Protein AF-I1CCD6-F1 (afdb_monomer_lite)

Foldseek 3Di:
DDDPQFQLVQLVVLLVVLVVCVVVVVDLVVNLVSCLVQDELQGRNLVRVVLVVDPDPPPNVSVVSSVVSSVVSLVVLVPDDADVVVVGDPVNSVVSVVSSCVRNDFDEAEQEDDQLCSLCVLVVQVVCLVVVNRGLHYHYDDSSNLVSLLQLLDFNVCSVVCSDVVNAPSPLFADVPDGQDPVNQVVCCVPPVGSGDVVSNVVRSCVRRNPDDPVNSNVRSVPRRD

Radius of gyration: 23.93 Å; chains: 1; bounding box: 61×28×62 Å

Secondary structure (DSSP, 8-state):
---TTS-HHHHHHHHHHHHHHHHTT-HHHHHHHHHHHH--TTGGGTT-HHHHSS--TTTTHHHHHHHHHHHHHHHHHHHSPP-GGGT--HHHHHHHHHHHHHHH---EEEE---GGGGGGHHHHHHHHHHTT---SEEEE-THHHHHHHHHHTS-TTTHHHHT-TTTS---SSSBTTB---HHHHHHHHHHHS-SS-HHHHHHHHHHHH-S--HHHHHHHHHHH--

pLDDT: mean 80.06, std 11.86, range [40.34, 93.38]

Structure (mmCIF, N/CA/C/O backbone):
data_AF-I1CCD6-F1
#
_entry.id   AF-I1CCD6-F1
#
loop_
_atom_site.group_PDB
_atom_site.id
_atom_site.type_symbol
_atom_site.label_atom_id
_atom_site.label_alt_id
_atom_site.label_comp_id
_atom_site.label_asym_id
_atom_site.label_entity_id
_atom_site.label_seq_id
_atom_site.pdbx_PDB_ins_code
_atom_site.Cartn_x
_atom_site.Cartn_y
_atom_site.Cartn_z
_atom_site.occupancy
_atom_site.B_iso_or_equiv
_atom_site.auth_seq_id
_atom_site.auth_comp_id
_atom_site.auth_asym_id
_atom_site.auth_atom_id
_atom_site.pdbx_PDB_model_num
ATOM 1 N N . MET A 1 1 ? 10.294 -9.259 23.540 1.00 54.53 1 MET A N 1
ATOM 2 C CA . MET A 1 1 ? 9.512 -8.872 22.345 1.00 54.53 1 MET A CA 1
ATOM 3 C C . MET A 1 1 ? 9.867 -7.4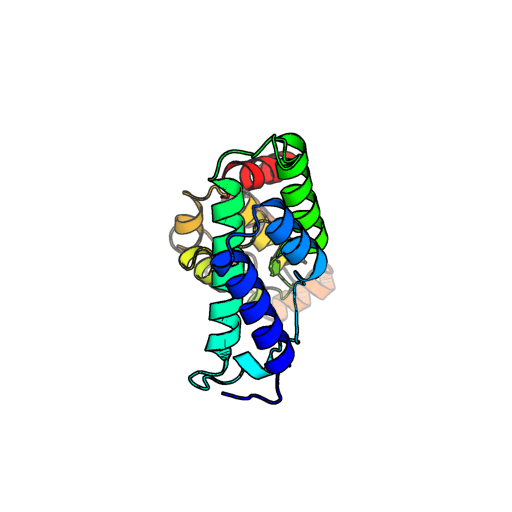52 21.914 1.00 54.53 1 MET A C 1
ATOM 5 O O . MET A 1 1 ? 9.195 -6.894 21.056 1.00 54.53 1 MET A O 1
ATOM 9 N N . ASP A 1 2 ? 10.977 -6.922 22.431 1.00 61.47 2 ASP A N 1
ATOM 10 C CA . ASP A 1 2 ? 11.253 -5.497 22.436 1.00 61.47 2 ASP A CA 1
ATOM 11 C C . ASP A 1 2 ? 12.374 -5.279 21.426 1.00 61.47 2 ASP A C 1
ATOM 13 O O . ASP A 1 2 ? 13.410 -5.951 21.465 1.00 61.47 2 ASP A O 1
ATOM 17 N N . SER A 1 3 ? 12.122 -4.420 20.450 1.00 68.75 3 SER A N 1
ATOM 18 C CA . SER A 1 3 ? 13.098 -4.038 19.437 1.00 68.75 3 SER A CA 1
ATOM 19 C C . SER A 1 3 ? 13.359 -2.547 19.609 1.00 68.75 3 SER A C 1
ATOM 21 O O . SER A 1 3 ? 12.401 -1.792 19.736 1.00 68.75 3 SER A O 1
ATOM 23 N N . PRO A 1 4 ? 14.627 -2.104 19.602 1.00 79.06 4 PRO A N 1
ATOM 24 C CA . PRO A 1 4 ? 14.958 -0.681 19.623 1.00 79.06 4 PRO A CA 1
ATOM 25 C C . PRO A 1 4 ? 14.662 0.000 18.277 1.00 79.06 4 PRO A C 1
ATOM 27 O O . PRO A 1 4 ? 14.871 1.200 18.137 1.00 79.06 4 PRO A O 1
ATOM 30 N N . ASP A 1 5 ? 14.233 -0.770 17.272 1.00 82.50 5 ASP A N 1
ATOM 31 C CA . ASP A 1 5 ? 14.016 -0.300 15.908 1.00 82.50 5 ASP A CA 1
ATOM 32 C C . ASP A 1 5 ? 12.613 0.306 15.716 1.00 82.50 5 ASP A C 1
ATOM 34 O O . ASP A 1 5 ? 12.346 0.853 14.650 1.00 82.50 5 ASP A O 1
ATOM 38 N N . TYR A 1 6 ? 11.720 0.197 16.712 1.00 86.69 6 TYR A N 1
ATOM 39 C CA . TYR A 1 6 ? 10.390 0.813 16.707 1.00 86.69 6 TYR A CA 1
ATOM 40 C C . TYR A 1 6 ? 9.850 1.011 18.139 1.00 86.69 6 TYR A C 1
ATOM 42 O O . TYR A 1 6 ? 10.241 0.302 19.069 1.00 86.69 6 TYR A O 1
ATOM 50 N N . ASP A 1 7 ? 8.933 1.961 18.322 1.00 89.44 7 ASP A N 1
ATOM 51 C CA . ASP A 1 7 ? 8.278 2.239 19.606 1.00 89.44 7 ASP A CA 1
ATOM 52 C C . ASP A 1 7 ? 7.150 1.227 19.857 1.00 89.44 7 ASP A C 1
ATOM 54 O O . ASP A 1 7 ? 5.969 1.441 19.556 1.00 89.44 7 ASP A O 1
ATOM 58 N N . TRP A 1 8 ? 7.547 0.065 20.367 1.00 88.75 8 TRP A N 1
ATOM 59 C CA . TRP A 1 8 ? 6.630 -1.031 20.653 1.00 88.75 8 TRP A CA 1
ATOM 60 C C . TRP A 1 8 ? 5.672 -0.710 21.809 1.00 88.75 8 TRP A C 1
ATOM 62 O O . TRP A 1 8 ? 4.549 -1.217 21.812 1.00 88.75 8 TRP A O 1
ATOM 72 N N . GLU A 1 9 ? 6.064 0.144 22.760 1.00 90.94 9 GLU A N 1
ATOM 73 C CA . GLU A 1 9 ? 5.208 0.551 23.881 1.00 90.94 9 GLU A CA 1
ATOM 74 C C . GLU A 1 9 ? 4.016 1.363 23.380 1.00 90.94 9 GLU A C 1
ATOM 76 O O . GLU A 1 9 ? 2.871 1.068 23.738 1.00 90.94 9 GLU A O 1
ATOM 81 N N . LEU A 1 10 ? 4.263 2.315 22.474 1.00 91.38 10 LEU A N 1
ATOM 82 C CA . LEU A 1 10 ? 3.209 3.097 21.838 1.00 91.38 10 LEU A CA 1
ATOM 83 C C . LEU A 1 10 ? 2.237 2.201 21.065 1.00 91.38 10 LEU A C 1
ATOM 85 O O . LEU A 1 10 ? 1.023 2.335 21.224 1.00 91.38 10 LEU A O 1
ATOM 89 N N . ILE A 1 11 ? 2.742 1.268 20.251 1.00 91.25 11 ILE A N 1
ATOM 90 C CA . ILE A 1 11 ? 1.882 0.369 19.463 1.00 91.25 11 ILE A CA 1
ATOM 91 C C . ILE A 1 11 ? 1.058 -0.536 20.378 1.00 91.25 11 ILE A C 1
ATOM 93 O O . ILE A 1 11 ? -0.144 -0.697 20.161 1.00 91.25 11 ILE A O 1
ATOM 97 N N . LYS A 1 12 ? 1.672 -1.084 21.431 1.00 91.88 12 LYS A N 1
ATOM 98 C CA . LYS A 1 12 ? 0.980 -1.928 22.407 1.00 91.88 12 LYS A CA 1
ATOM 99 C C . LYS A 1 12 ? -0.115 -1.158 23.142 1.00 91.88 12 LYS A C 1
ATOM 101 O O . LYS A 1 12 ? -1.245 -1.634 23.189 1.00 91.88 12 LYS A O 1
ATOM 106 N N . ALA A 1 13 ? 0.179 0.048 23.626 1.00 92.50 13 ALA A N 1
ATOM 107 C CA . ALA A 1 13 ? -0.806 0.896 24.291 1.00 92.50 13 ALA A CA 1
ATOM 108 C C . ALA A 1 13 ? -2.008 1.200 23.379 1.00 92.50 13 ALA A C 1
ATOM 110 O O . ALA A 1 13 ? -3.155 1.175 23.827 1.00 92.50 13 ALA A O 1
ATOM 111 N N . ARG A 1 14 ? -1.772 1.434 22.079 1.00 91.25 14 ARG A N 1
ATOM 112 C CA . ARG A 1 14 ? -2.857 1.636 21.104 1.00 91.25 14 ARG A CA 1
ATOM 113 C C . ARG A 1 14 ? -3.649 0.369 20.823 1.00 91.25 14 ARG A C 1
ATOM 115 O O . ARG A 1 14 ? -4.874 0.432 20.752 1.00 91.25 14 ARG A O 1
ATOM 122 N N . LEU A 1 15 ? -2.979 -0.769 20.682 1.00 92.44 15 LEU A N 1
ATOM 123 C CA . LEU A 1 15 ? -3.638 -2.059 20.500 1.00 92.44 15 LEU A CA 1
ATOM 124 C C . LEU A 1 15 ? -4.548 -2.390 21.690 1.00 92.44 15 LEU A C 1
ATOM 126 O O . LEU A 1 15 ? -5.702 -2.777 21.496 1.00 92.44 15 LEU A O 1
ATOM 130 N N . ASP A 1 16 ? -4.052 -2.194 22.909 1.00 93.38 16 ASP A N 1
ATOM 131 C CA . ASP A 1 16 ? -4.816 -2.437 24.129 1.00 93.38 16 ASP A CA 1
ATOM 132 C C . ASP A 1 16 ? -6.015 -1.482 24.224 1.00 93.38 16 ASP A C 1
ATOM 134 O O . ASP A 1 16 ? -7.130 -1.942 24.465 1.00 93.38 16 ASP A O 1
ATOM 138 N N . GLN A 1 17 ? -5.841 -0.199 23.885 1.00 91.75 17 GLN A N 1
ATOM 139 C CA . GLN A 1 17 ? -6.940 0.772 23.816 1.00 91.75 17 GLN A CA 1
ATOM 140 C C . GLN A 1 17 ? -8.058 0.332 22.849 1.00 91.75 17 GLN A C 1
ATOM 142 O O . GLN A 1 17 ? -9.237 0.374 23.208 1.00 91.75 17 GLN A O 1
ATOM 147 N N . LEU A 1 18 ? -7.721 -0.113 21.631 1.00 91.81 18 LEU A N 1
ATOM 148 C CA . LEU A 1 18 ? -8.716 -0.592 20.656 1.00 91.81 18 LEU A CA 1
ATOM 149 C C . LEU A 1 18 ? -9.438 -1.850 21.161 1.00 91.81 18 LEU A C 1
ATOM 151 O O . LEU A 1 18 ? -10.664 -1.961 21.059 1.00 91.81 18 LEU A O 1
ATOM 155 N N . ARG A 1 19 ? -8.691 -2.780 21.762 1.00 92.38 19 ARG A N 1
ATOM 156 C CA . ARG A 1 19 ? -9.250 -4.007 22.340 1.00 92.38 19 ARG A CA 1
ATOM 157 C C . ARG A 1 19 ? -10.167 -3.715 23.523 1.00 92.38 19 ARG A C 1
ATOM 159 O O . ARG A 1 19 ? -11.201 -4.366 23.649 1.00 92.38 19 ARG A O 1
ATOM 166 N N . GLU A 1 20 ? -9.826 -2.755 24.376 1.00 92.50 20 GLU A N 1
ATOM 167 C CA . GLU A 1 20 ? -10.656 -2.344 25.511 1.00 92.50 20 GLU A CA 1
ATOM 168 C C . GLU A 1 20 ? -11.972 -1.711 25.067 1.00 92.50 20 GLU A C 1
ATOM 170 O O . GLU A 1 20 ? -13.022 -2.082 25.589 1.00 92.50 20 GLU A O 1
ATOM 175 N N . ILE A 1 21 ? -11.947 -0.811 24.077 1.00 88.38 21 ILE A N 1
ATOM 176 C CA . ILE A 1 21 ? -13.174 -0.202 23.535 1.00 88.38 21 ILE A CA 1
ATOM 177 C C . ILE A 1 21 ? -14.114 -1.291 23.006 1.00 88.38 21 ILE A C 1
ATOM 179 O O . ILE A 1 21 ? -15.312 -1.250 23.293 1.00 88.38 21 ILE A O 1
ATOM 183 N N . ARG A 1 22 ? -13.567 -2.295 22.305 1.00 86.69 22 ARG A N 1
ATOM 184 C CA . ARG A 1 22 ? -14.345 -3.443 21.824 1.00 86.69 22 ARG A CA 1
ATOM 185 C C . ARG A 1 22 ? -14.885 -4.295 22.978 1.00 86.69 22 ARG A C 1
ATOM 187 O O . ARG A 1 22 ? -16.066 -4.615 22.984 1.00 86.69 22 ARG A O 1
ATOM 194 N N . LYS A 1 23 ? -14.050 -4.658 23.960 1.00 89.06 23 LYS A N 1
ATOM 195 C CA . LYS A 1 23 ? -14.457 -5.492 25.112 1.00 89.06 23 LYS A CA 1
ATOM 196 C C . LYS A 1 23 ? -15.558 -4.844 25.949 1.00 89.06 23 LYS A C 1
ATOM 198 O O . LYS A 1 23 ? -16.448 -5.537 26.420 1.00 89.06 23 LYS A O 1
ATOM 203 N N . LEU A 1 24 ? -15.479 -3.529 26.137 1.00 88.25 24 LEU A N 1
ATOM 204 C CA . LEU A 1 24 ? -16.447 -2.755 26.911 1.00 88.25 24 LEU A CA 1
ATOM 205 C C . LEU A 1 24 ? -17.707 -2.398 26.107 1.00 88.25 24 LEU A C 1
ATOM 207 O O . LEU A 1 24 ? -18.588 -1.744 26.652 1.00 88.25 24 LEU A O 1
ATOM 211 N N . ASN A 1 25 ? -17.779 -2.801 24.832 1.00 80.94 25 ASN A N 1
ATOM 212 C CA . ASN A 1 25 ? -18.887 -2.551 23.913 1.00 80.94 25 ASN A CA 1
ATOM 213 C C . ASN A 1 25 ? -19.381 -1.091 23.933 1.00 80.94 25 ASN A C 1
ATOM 215 O O . ASN A 1 25 ? -20.576 -0.827 24.020 1.00 80.94 25 ASN A O 1
ATOM 219 N N . LYS A 1 26 ? -18.448 -0.129 23.873 1.00 78.44 26 LYS A N 1
ATOM 220 C CA . LYS A 1 26 ? -18.737 1.318 23.985 1.00 78.44 26 LYS A CA 1
ATOM 221 C C . LYS A 1 26 ? -19.428 1.934 22.750 1.00 78.44 26 LYS A C 1
ATOM 223 O O . LYS A 1 26 ? -19.411 3.153 22.610 1.00 78.44 26 LYS A O 1
ATOM 228 N N . GLY A 1 27 ? -19.964 1.113 21.850 1.00 83.44 27 GLY A N 1
ATOM 229 C CA . GLY A 1 27 ? -20.605 1.561 20.615 1.00 83.44 27 GLY A CA 1
ATOM 230 C C . GLY A 1 27 ? -19.637 1.866 19.466 1.00 83.44 27 GLY A C 1
ATOM 231 O O . GLY A 1 27 ? -18.408 1.927 19.620 1.00 83.44 27 GLY A O 1
ATOM 232 N N . GLN A 1 28 ? -20.210 2.054 18.276 1.00 84.75 28 GLN A N 1
ATOM 233 C CA . GLN A 1 28 ? -19.465 2.348 17.046 1.00 84.75 28 GLN A CA 1
ATOM 234 C C . GLN A 1 28 ? -18.855 3.754 17.091 1.00 84.75 28 GLN A C 1
ATOM 236 O O . GLN A 1 28 ? -17.725 3.952 16.632 1.00 84.75 28 GLN A O 1
ATOM 241 N N . ALA A 1 29 ? -19.555 4.720 17.695 1.00 86.50 29 ALA A N 1
ATOM 242 C CA . ALA A 1 29 ? -19.096 6.104 17.787 1.00 86.50 29 ALA A CA 1
ATOM 243 C C . ALA A 1 29 ? -17.756 6.228 18.538 1.00 86.50 29 ALA A C 1
ATOM 245 O O . ALA A 1 29 ? -16.844 6.932 18.088 1.00 86.50 29 ALA A O 1
ATOM 246 N N . ALA A 1 30 ? -17.590 5.487 19.641 1.00 88.44 30 ALA A N 1
ATOM 247 C CA . ALA A 1 30 ? -16.347 5.468 20.412 1.00 88.44 30 ALA A CA 1
ATOM 248 C C . ALA A 1 30 ? -15.177 4.865 19.616 1.00 88.44 30 ALA A C 1
ATOM 250 O O . ALA A 1 30 ? -14.062 5.396 19.651 1.00 88.44 30 ALA A O 1
ATOM 251 N N . MET A 1 31 ? -15.425 3.785 18.864 1.00 90.06 31 MET A N 1
ATOM 252 C CA . MET A 1 31 ? -14.410 3.162 18.010 1.00 90.06 31 MET A CA 1
ATOM 253 C C . MET A 1 31 ? -14.001 4.085 16.857 1.00 90.06 31 MET A C 1
ATOM 255 O O . MET A 1 31 ? -12.812 4.258 16.593 1.00 90.06 31 MET A O 1
ATOM 259 N N . ILE A 1 32 ? -14.971 4.739 16.213 1.00 90.00 32 ILE A N 1
ATOM 260 C CA . ILE A 1 32 ? -14.726 5.736 15.165 1.00 90.00 32 ILE A CA 1
ATOM 261 C C . ILE A 1 32 ? -13.853 6.875 15.691 1.00 90.00 32 ILE A C 1
ATOM 263 O O . ILE A 1 32 ? -12.889 7.266 15.031 1.00 90.00 32 ILE A O 1
ATOM 267 N N . PHE A 1 33 ? -14.150 7.394 16.884 1.00 89.25 33 PHE A N 1
ATOM 268 C CA . PHE A 1 33 ? -13.351 8.449 17.501 1.00 89.25 33 PHE A CA 1
ATOM 269 C C . PHE A 1 33 ? -11.910 7.995 17.777 1.00 89.25 33 PHE A C 1
ATOM 271 O O . PHE A 1 33 ? -10.957 8.710 17.448 1.00 89.25 33 PHE A O 1
ATOM 278 N N . ALA A 1 34 ? -11.731 6.787 18.320 1.00 90.44 34 ALA A N 1
ATOM 279 C CA . ALA A 1 34 ? -10.409 6.225 18.576 1.00 90.44 34 ALA A CA 1
ATOM 280 C C . ALA A 1 34 ? -9.609 6.021 17.281 1.00 90.44 34 ALA A C 1
ATOM 282 O O . ALA A 1 34 ? -8.448 6.426 17.207 1.00 90.44 34 ALA A O 1
ATOM 283 N N . LEU A 1 35 ? -10.222 5.466 16.232 1.00 90.69 35 LEU A N 1
ATOM 284 C CA . LEU A 1 35 ? -9.562 5.264 14.940 1.00 90.69 35 LEU A CA 1
ATOM 285 C C . LEU A 1 35 ? -9.197 6.596 14.273 1.00 90.69 35 LEU A C 1
ATOM 287 O O . LEU A 1 35 ? -8.073 6.749 13.804 1.00 90.69 35 LEU A O 1
ATOM 291 N N . ARG A 1 36 ? -10.088 7.597 14.290 1.00 88.06 36 ARG A N 1
ATOM 292 C CA . ARG A 1 36 ? -9.811 8.926 13.708 1.00 88.06 36 ARG A CA 1
ATOM 293 C C . ARG A 1 36 ? -8.630 9.640 14.361 1.00 88.06 36 ARG A C 1
ATOM 295 O O . ARG A 1 36 ? -7.949 10.404 13.687 1.00 88.06 36 ARG A O 1
ATOM 302 N N . THR A 1 37 ? -8.425 9.439 15.659 1.00 86.25 37 THR A N 1
ATOM 303 C CA . THR A 1 37 ? -7.394 10.148 16.433 1.00 86.25 37 THR A CA 1
ATOM 304 C C . THR A 1 37 ? -6.059 9.413 16.479 1.00 86.25 37 THR A C 1
ATOM 306 O O . THR A 1 37 ? -5.020 10.055 16.602 1.00 86.25 37 THR A O 1
ATOM 309 N N . SER A 1 38 ? -6.069 8.081 16.388 1.00 81.25 38 SER A N 1
ATOM 310 C CA . SER A 1 38 ? -4.874 7.255 16.608 1.00 81.25 38 SER A CA 1
ATOM 311 C C . SER A 1 38 ? -4.293 6.617 15.350 1.00 81.25 38 SER A C 1
ATOM 313 O O . SER A 1 38 ? -3.130 6.209 15.368 1.00 81.25 38 SER A O 1
ATOM 315 N N . LEU A 1 39 ? -5.065 6.515 14.265 1.00 84.81 39 LEU A N 1
ATOM 316 C CA . LEU A 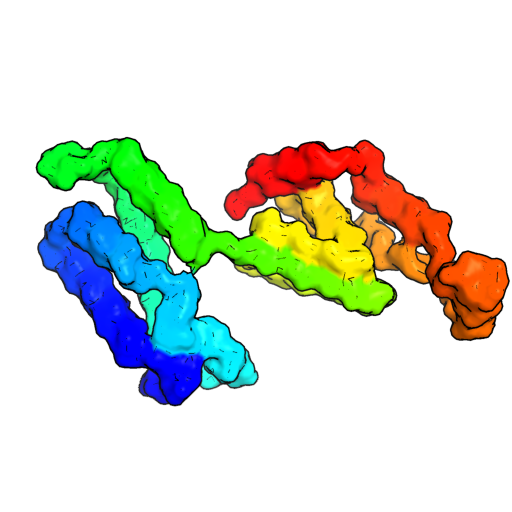1 39 ? -4.608 5.847 13.055 1.00 84.81 39 LEU A CA 1
ATOM 317 C C . LEU A 1 39 ? -3.599 6.725 12.304 1.00 84.81 39 LEU A C 1
ATOM 319 O O . LEU A 1 39 ? -3.954 7.721 11.675 1.00 84.81 39 LEU A O 1
ATOM 323 N N . ALA A 1 40 ? -2.334 6.312 12.337 1.00 85.31 40 ALA A N 1
ATOM 324 C CA . ALA A 1 40 ? -1.242 6.933 11.599 1.00 85.31 40 ALA A CA 1
ATOM 325 C C . ALA A 1 40 ? -0.501 5.883 10.762 1.00 85.31 40 ALA A C 1
ATOM 327 O O . ALA A 1 40 ? -0.284 4.759 11.212 1.00 85.31 40 ALA A O 1
ATOM 328 N N . ARG A 1 41 ? -0.073 6.261 9.548 1.00 81.06 41 ARG A N 1
ATOM 329 C CA . ARG A 1 41 ? 0.562 5.340 8.584 1.00 81.06 41 ARG A CA 1
ATOM 330 C C . ARG A 1 41 ? 1.819 4.655 9.127 1.00 81.06 41 ARG A C 1
ATOM 332 O O . ARG A 1 41 ? 2.065 3.504 8.799 1.00 81.06 41 ARG A O 1
ATOM 339 N N . ASN A 1 42 ? 2.605 5.361 9.936 1.00 85.50 42 ASN A N 1
ATOM 340 C CA . ASN A 1 42 ? 3.841 4.850 10.529 1.00 85.50 42 ASN A CA 1
ATOM 341 C C . ASN A 1 42 ? 3.873 5.102 12.045 1.00 85.50 42 ASN A C 1
ATOM 343 O O . ASN A 1 42 ? 4.831 5.656 12.582 1.00 85.50 42 ASN A O 1
ATOM 347 N N . LEU A 1 43 ? 2.773 4.767 12.727 1.00 87.44 43 LEU A N 1
ATOM 348 C CA . LEU A 1 43 ? 2.686 4.806 14.187 1.00 87.44 43 LEU A CA 1
ATOM 349 C C . LEU A 1 43 ? 3.852 4.031 14.819 1.00 87.44 43 LEU A C 1
ATOM 351 O O . LEU A 1 43 ? 4.081 2.870 14.487 1.00 87.44 43 LEU A O 1
ATOM 355 N N . GLY A 1 44 ? 4.574 4.686 15.729 1.00 85.31 44 GLY A N 1
ATOM 356 C CA . GLY A 1 44 ? 5.693 4.078 16.449 1.00 85.31 44 GLY A CA 1
ATOM 357 C C . GLY A 1 44 ? 6.837 3.603 15.553 1.00 85.31 44 GLY A C 1
ATOM 358 O O . GLY A 1 44 ? 7.577 2.723 15.962 1.00 85.31 44 GLY A O 1
ATOM 359 N N . ASP A 1 45 ? 6.966 4.137 14.334 1.00 88.25 45 ASP A N 1
ATOM 360 C CA . ASP A 1 45 ? 7.962 3.715 13.340 1.00 88.25 45 ASP A CA 1
ATOM 361 C C . ASP A 1 45 ? 7.889 2.220 12.961 1.00 88.25 45 ASP A C 1
ATOM 363 O O . ASP A 1 45 ? 8.883 1.571 12.637 1.00 88.25 45 ASP A O 1
ATOM 367 N N . MET A 1 46 ? 6.679 1.650 12.970 1.00 86.56 46 MET A N 1
ATOM 368 C CA . MET A 1 46 ? 6.433 0.241 12.626 1.00 86.56 46 MET A CA 1
ATOM 369 C C . MET A 1 46 ? 6.870 -0.175 11.211 1.00 86.56 46 MET A C 1
ATOM 371 O O . MET A 1 46 ? 6.996 -1.367 10.917 1.00 86.56 46 MET A O 1
ATOM 375 N N . GLY A 1 47 ? 7.076 0.798 10.325 1.00 84.38 47 GLY A N 1
ATOM 376 C CA . GLY A 1 47 ? 7.574 0.638 8.964 1.00 84.38 47 GLY A CA 1
ATOM 377 C C . GLY A 1 47 ? 9.095 0.752 8.827 1.00 84.38 47 GLY A C 1
ATOM 378 O O . GLY A 1 47 ? 9.578 0.797 7.697 1.00 84.38 47 GLY A O 1
ATOM 379 N N . ASN A 1 48 ? 9.862 0.818 9.923 1.00 86.94 48 ASN A N 1
ATOM 380 C CA . ASN A 1 48 ? 11.310 1.012 9.862 1.00 86.94 48 ASN A CA 1
ATOM 381 C C . ASN A 1 48 ? 12.010 -0.100 9.064 1.00 86.94 48 ASN A C 1
ATOM 383 O O . ASN A 1 48 ? 11.950 -1.279 9.417 1.00 86.94 48 ASN A O 1
ATOM 387 N N . THR A 1 49 ? 12.759 0.270 8.024 1.00 85.31 49 THR A N 1
ATOM 388 C CA . THR A 1 49 ? 13.494 -0.671 7.166 1.00 85.31 49 THR A CA 1
ATOM 389 C C . THR A 1 49 ? 14.426 -1.596 7.955 1.00 85.31 49 THR A C 1
ATOM 391 O O . THR A 1 49 ? 14.573 -2.767 7.599 1.00 85.31 49 THR A O 1
ATOM 394 N N . LYS A 1 50 ? 15.028 -1.129 9.059 1.00 85.19 50 LYS A N 1
ATOM 395 C CA . LYS A 1 50 ? 15.918 -1.945 9.907 1.00 85.19 50 LYS A CA 1
ATOM 396 C C . LYS A 1 50 ? 15.189 -3.128 10.544 1.00 85.19 50 LYS A C 1
ATOM 398 O O . LYS A 1 50 ? 15.763 -4.214 10.628 1.00 85.19 50 LYS A O 1
ATOM 403 N N . LEU A 1 51 ? 13.914 -2.956 10.902 1.00 82.81 51 LEU A N 1
ATOM 404 C CA . LEU A 1 51 ? 13.077 -4.017 11.466 1.00 82.81 51 LEU A CA 1
ATOM 405 C C . LEU A 1 51 ? 12.900 -5.180 10.477 1.00 82.81 51 LEU A C 1
ATOM 407 O O . LEU A 1 51 ? 12.917 -6.348 10.879 1.00 82.81 51 LEU A O 1
ATOM 411 N N . TYR A 1 52 ? 12.769 -4.861 9.187 1.00 84.31 52 TYR A N 1
ATOM 412 C CA . TYR A 1 52 ? 12.546 -5.823 8.102 1.00 84.31 52 TYR A CA 1
ATOM 413 C C . TYR A 1 52 ? 13.836 -6.300 7.427 1.00 84.31 52 TYR A C 1
ATOM 415 O O . TYR A 1 52 ? 13.813 -7.296 6.712 1.00 84.31 52 TYR A O 1
ATOM 423 N N . SER A 1 53 ? 14.971 -5.654 7.708 1.00 84.50 53 SER A N 1
ATOM 424 C CA . SER A 1 53 ? 16.284 -6.054 7.180 1.00 84.50 53 SER A CA 1
ATOM 425 C C . SER A 1 53 ? 16.761 -7.402 7.736 1.00 84.50 53 SER A C 1
ATOM 427 O O . SER A 1 53 ? 17.628 -8.044 7.149 1.00 84.50 53 SER A O 1
ATOM 429 N N . TYR A 1 54 ? 16.192 -7.848 8.862 1.00 80.12 54 TYR A N 1
ATOM 430 C CA . TYR A 1 54 ? 16.550 -9.102 9.522 1.00 80.12 54 TYR A CA 1
ATOM 431 C C . TYR A 1 54 ? 15.310 -9.931 9.861 1.00 80.12 54 TYR A C 1
ATOM 433 O O . TYR A 1 54 ? 14.345 -9.432 10.451 1.00 80.12 54 TYR A O 1
ATOM 441 N N . ALA A 1 55 ? 15.365 -11.240 9.608 1.00 73.75 55 ALA A N 1
ATOM 442 C CA . ALA A 1 55 ? 14.304 -12.196 9.936 1.00 73.75 55 ALA A CA 1
ATOM 443 C C . ALA A 1 55 ? 14.294 -12.595 11.430 1.00 73.75 55 ALA A C 1
ATOM 445 O O . ALA A 1 55 ? 14.313 -13.770 11.786 1.00 73.75 55 ALA A O 1
ATOM 446 N N . ARG A 1 56 ? 14.272 -11.609 12.338 1.00 77.19 56 ARG A N 1
ATOM 447 C CA . ARG A 1 56 ? 14.092 -11.860 13.779 1.00 77.19 56 ARG A CA 1
ATOM 448 C C . ARG A 1 56 ? 12.663 -12.336 14.052 1.00 77.19 56 ARG A C 1
ATOM 450 O O . ARG A 1 56 ? 11.711 -11.616 13.734 1.00 77.19 56 ARG A O 1
ATOM 457 N N . VAL A 1 57 ? 12.524 -13.522 14.642 1.00 77.81 57 VAL A N 1
ATOM 458 C CA . VAL A 1 57 ? 11.229 -14.116 15.008 1.00 77.81 57 VAL A CA 1
ATOM 459 C C . VAL A 1 57 ? 10.555 -13.273 16.094 1.00 77.81 57 VAL A C 1
ATOM 461 O O . VAL A 1 57 ? 11.194 -12.835 17.047 1.00 77.81 57 VAL A O 1
ATOM 464 N N . GLY A 1 58 ? 9.252 -13.025 15.947 1.00 76.94 58 GLY A N 1
ATOM 465 C CA . GLY A 1 58 ? 8.422 -12.371 16.963 1.00 76.94 58 GLY A CA 1
ATOM 466 C C . GLY A 1 58 ? 8.502 -10.842 17.026 1.00 76.94 58 GLY A C 1
ATOM 467 O O . GLY A 1 58 ? 7.561 -10.234 17.526 1.00 76.94 58 GLY A O 1
ATOM 468 N N . THR A 1 59 ? 9.533 -10.190 16.470 1.00 78.12 59 THR A N 1
ATOM 469 C CA . THR A 1 59 ? 9.675 -8.718 16.572 1.00 78.12 59 THR A CA 1
ATOM 470 C C . THR A 1 59 ? 8.595 -7.942 15.818 1.00 78.12 59 THR A C 1
ATOM 472 O O . THR A 1 59 ? 8.329 -6.799 16.167 1.00 78.12 59 THR A O 1
ATOM 475 N N . LYS A 1 60 ? 7.962 -8.565 14.815 1.00 86.06 60 LYS A N 1
ATOM 476 C CA . LYS A 1 60 ? 6.889 -7.976 13.994 1.00 86.06 60 LYS A CA 1
ATOM 477 C C . LYS A 1 60 ? 5.489 -8.406 14.424 1.00 86.06 60 LYS A C 1
ATOM 479 O O . LYS A 1 60 ? 4.515 -7.887 13.898 1.00 86.06 60 LYS A O 1
ATOM 484 N N . LYS A 1 61 ? 5.377 -9.338 15.382 1.00 88.62 61 LYS A N 1
ATOM 485 C CA . LYS A 1 61 ? 4.081 -9.893 15.792 1.00 88.62 61 LYS A CA 1
ATOM 486 C C . LYS A 1 61 ? 3.153 -8.804 16.326 1.00 88.62 61 LYS A C 1
ATOM 488 O O . LYS A 1 61 ? 1.996 -8.765 15.953 1.00 88.62 61 LYS A O 1
ATOM 493 N N . LEU A 1 62 ? 3.683 -7.882 17.130 1.00 89.75 62 LEU A N 1
ATOM 494 C CA . LEU A 1 62 ? 2.904 -6.766 17.664 1.00 89.75 62 LEU A CA 1
ATOM 495 C C . LEU A 1 62 ? 2.368 -5.842 16.557 1.00 89.75 62 LEU A C 1
ATOM 497 O O . LEU A 1 62 ? 1.214 -5.429 16.611 1.00 89.75 62 LEU A O 1
ATOM 501 N N . THR A 1 63 ? 3.188 -5.540 15.547 1.00 89.38 63 THR A N 1
ATOM 502 C CA . THR A 1 63 ? 2.776 -4.751 14.379 1.00 89.38 63 THR A CA 1
ATOM 503 C C . THR A 1 63 ? 1.676 -5.459 13.591 1.00 89.38 63 THR A C 1
ATOM 505 O O . THR A 1 63 ? 0.675 -4.830 13.256 1.00 89.38 63 THR A O 1
ATOM 508 N N . SER A 1 64 ? 1.828 -6.764 13.336 1.00 89.88 64 SER A N 1
ATOM 509 C CA . SER A 1 64 ? 0.801 -7.583 12.682 1.00 89.88 64 SER A CA 1
ATOM 510 C C . SER A 1 64 ? -0.500 -7.598 13.485 1.00 89.88 64 SER A C 1
ATOM 512 O O . SER A 1 64 ? -1.538 -7.242 12.938 1.00 89.88 64 SER A O 1
ATOM 514 N N . ASP A 1 65 ? -0.437 -7.882 14.789 1.00 92.06 65 ASP A N 1
ATOM 515 C CA . ASP A 1 65 ? -1.600 -7.902 15.684 1.00 92.06 65 ASP A CA 1
ATOM 516 C C . ASP A 1 65 ? -2.330 -6.543 15.705 1.00 92.06 65 ASP A C 1
ATOM 518 O O . ASP A 1 65 ? -3.559 -6.496 15.775 1.00 92.06 65 ASP A O 1
ATOM 522 N N . TYR A 1 66 ? -1.588 -5.429 15.647 1.00 92.44 66 TYR A N 1
ATOM 523 C CA . TYR A 1 66 ? -2.159 -4.083 15.565 1.00 92.44 66 TYR A CA 1
ATOM 524 C C . TYR A 1 66 ? -2.871 -3.830 14.233 1.00 92.44 66 TYR A C 1
ATOM 526 O O . TYR A 1 66 ? -4.020 -3.386 14.235 1.00 92.44 66 TYR A O 1
ATOM 534 N N . ILE A 1 67 ? -2.220 -4.133 13.105 1.00 91.69 67 ILE A N 1
ATOM 535 C CA . ILE A 1 67 ? -2.808 -3.952 11.770 1.00 91.69 67 ILE A CA 1
ATOM 536 C C . ILE A 1 67 ? -4.059 -4.827 11.617 1.00 91.69 67 ILE A C 1
ATOM 538 O O . ILE A 1 67 ? -5.097 -4.336 11.174 1.00 91.69 67 ILE A O 1
ATOM 542 N N . GLU A 1 68 ? -3.989 -6.093 12.030 1.00 93.19 68 GLU A N 1
ATOM 543 C CA . GLU A 1 68 ? -5.119 -7.025 12.005 1.00 93.19 68 GLU A CA 1
ATOM 544 C C . GLU A 1 68 ? -6.284 -6.528 12.861 1.00 93.19 68 GLU A C 1
ATOM 546 O O . GLU A 1 68 ? -7.436 -6.572 12.424 1.00 93.19 68 GLU A O 1
ATOM 551 N N . GLU A 1 69 ? -6.006 -6.006 14.060 1.00 92.62 69 GLU A N 1
ATOM 552 C CA . GLU A 1 69 ? -7.047 -5.450 14.917 1.00 92.62 69 GLU A CA 1
ATOM 553 C C . GLU A 1 69 ? -7.714 -4.238 14.261 1.00 92.62 69 GLU A C 1
ATOM 555 O O . GLU A 1 69 ? -8.943 -4.191 14.215 1.00 92.62 69 GLU A O 1
ATOM 560 N N . VAL A 1 70 ? -6.942 -3.299 13.701 1.00 92.75 70 VAL A N 1
ATOM 561 C CA . VAL A 1 70 ? -7.473 -2.129 12.981 1.00 92.75 70 VAL A CA 1
ATOM 562 C C . VAL A 1 70 ? -8.356 -2.555 11.808 1.00 92.75 70 VAL A C 1
ATOM 564 O O . VAL A 1 70 ? -9.484 -2.073 11.699 1.00 92.75 70 VAL A O 1
ATOM 567 N N . VAL A 1 71 ? -7.889 -3.482 10.964 1.00 92.94 71 VAL A N 1
ATOM 568 C CA . VAL A 1 71 ? -8.668 -4.014 9.831 1.00 92.94 71 VAL A CA 1
ATOM 569 C C . VAL A 1 71 ? -9.966 -4.645 10.326 1.00 92.94 71 VAL A C 1
ATOM 571 O O . VAL A 1 71 ? -11.039 -4.365 9.792 1.00 92.94 71 VAL A O 1
ATOM 574 N N . LYS A 1 72 ? -9.898 -5.431 11.402 1.00 93.06 72 LYS A N 1
ATOM 575 C CA . LYS A 1 72 ? -11.075 -6.057 12.002 1.00 93.06 72 LYS A CA 1
ATOM 576 C C . LYS A 1 72 ? -12.082 -5.026 12.521 1.00 93.06 72 LYS A C 1
ATOM 578 O O . LYS A 1 72 ? -13.278 -5.236 12.349 1.00 93.06 72 LYS A O 1
ATOM 583 N N . GLN A 1 73 ? -11.635 -3.921 13.128 1.00 91.44 73 GLN A N 1
ATOM 584 C CA . GLN A 1 73 ? -12.540 -2.841 13.551 1.00 91.44 73 GLN A CA 1
ATOM 585 C C . GLN A 1 73 ? -13.158 -2.102 12.362 1.00 91.44 73 GLN A C 1
ATOM 587 O O . GLN A 1 73 ? -14.340 -1.782 12.403 1.00 91.44 73 GLN A O 1
ATOM 592 N N . LEU A 1 74 ? -12.382 -1.830 11.309 1.00 92.19 74 LEU A N 1
ATOM 593 C CA . LEU A 1 74 ? -12.885 -1.157 10.110 1.00 92.19 74 LEU A CA 1
ATOM 594 C C . LEU A 1 74 ? -13.945 -2.002 9.395 1.00 92.19 74 LEU A C 1
ATOM 596 O O . LEU A 1 74 ? -14.987 -1.464 9.028 1.00 92.19 74 LEU A O 1
ATOM 600 N N . ASN A 1 75 ? -13.713 -3.311 9.262 1.00 93.12 75 ASN A N 1
ATOM 601 C CA . ASN A 1 75 ? -14.689 -4.240 8.688 1.00 93.12 75 ASN A CA 1
ATOM 602 C C . ASN A 1 75 ? -15.942 -4.333 9.562 1.00 93.12 75 ASN A C 1
ATOM 604 O O . ASN A 1 75 ? -17.043 -4.181 9.054 1.00 93.12 75 ASN A O 1
ATOM 608 N N . TRP A 1 76 ? -15.784 -4.459 10.884 1.00 90.94 76 TRP A N 1
ATOM 609 C CA . TRP A 1 76 ? -16.919 -4.465 11.810 1.00 90.94 76 TRP A CA 1
ATOM 610 C C . TRP A 1 76 ? -17.761 -3.187 11.711 1.00 90.94 76 TRP A C 1
ATOM 612 O O . TRP A 1 76 ? -18.979 -3.267 11.580 1.00 90.94 76 TRP A O 1
ATOM 622 N N . ILE A 1 77 ? -17.120 -2.010 11.692 1.00 89.81 77 ILE A N 1
ATOM 623 C CA . ILE A 1 77 ? -17.829 -0.746 11.468 1.00 89.81 77 ILE A CA 1
ATOM 624 C C . ILE A 1 77 ? -18.552 -0.803 10.126 1.00 89.81 77 ILE A C 1
ATOM 626 O O . ILE A 1 77 ? -19.693 -0.379 10.079 1.00 89.81 77 ILE A O 1
ATOM 630 N N . CYS A 1 78 ? -17.929 -1.304 9.053 1.00 89.56 78 CYS A N 1
ATOM 631 C CA . CYS A 1 78 ? -18.518 -1.381 7.713 1.00 89.56 78 CYS A CA 1
ATOM 632 C C . CYS A 1 78 ? -19.745 -2.306 7.634 1.00 89.56 78 CYS A C 1
ATOM 634 O O . CYS A 1 78 ? -20.759 -1.892 7.069 1.00 89.56 78 CYS A O 1
ATOM 636 N N . ASP A 1 79 ? -19.670 -3.496 8.222 1.00 89.19 79 ASP A N 1
ATOM 637 C CA . ASP A 1 79 ? -20.671 -4.556 8.065 1.00 89.19 79 ASP A CA 1
ATOM 638 C C . ASP A 1 79 ? -21.891 -4.365 8.977 1.00 89.19 79 ASP A C 1
ATOM 640 O O . ASP A 1 79 ? -23.015 -4.678 8.584 1.00 89.19 79 ASP A O 1
ATOM 644 N N . GLU A 1 80 ? -21.700 -3.808 10.175 1.00 87.19 80 GLU A N 1
ATOM 645 C CA . GLU A 1 80 ? -22.802 -3.574 11.110 1.00 87.19 80 GLU A CA 1
ATOM 646 C C . GLU A 1 80 ? -23.714 -2.416 10.660 1.00 87.19 80 GLU A C 1
ATOM 648 O O . GLU A 1 80 ? -23.239 -1.411 10.097 1.00 87.19 80 GLU A O 1
ATOM 653 N N . PRO A 1 81 ? -25.033 -2.505 10.928 1.00 82.44 81 PRO A N 1
ATOM 654 C CA . PRO A 1 81 ? -25.963 -1.434 10.622 1.00 82.44 81 PRO A CA 1
ATOM 655 C C . PRO A 1 81 ? -25.606 -0.173 11.411 1.00 82.44 81 PRO A C 1
ATOM 657 O O . PRO A 1 81 ? -25.037 -0.218 12.502 1.00 82.44 81 PRO A O 1
ATOM 660 N N . ALA A 1 82 ? -25.914 0.971 10.807 1.00 77.00 82 ALA A N 1
ATOM 661 C CA . ALA A 1 82 ? -25.657 2.266 11.409 1.00 77.00 82 ALA A CA 1
ATOM 662 C C . ALA A 1 82 ? -26.626 2.490 12.581 1.00 77.00 82 ALA A C 1
ATOM 664 O O . ALA A 1 82 ? -27.844 2.388 12.399 1.00 77.00 82 ALA A O 1
ATOM 665 N N . ASP A 1 83 ? -26.092 2.780 13.767 1.00 76.44 83 ASP A N 1
ATOM 666 C CA . ASP A 1 83 ? -26.918 3.085 14.932 1.00 76.44 83 ASP A CA 1
ATOM 667 C C . ASP A 1 83 ? -27.315 4.568 14.948 1.00 76.44 83 ASP A C 1
ATOM 669 O O . ASP A 1 83 ? -26.579 5.454 15.393 1.00 76.44 83 ASP A O 1
ATOM 673 N N . VAL A 1 84 ? -28.527 4.835 14.463 1.00 70.94 84 VAL A N 1
ATOM 674 C CA . VAL A 1 84 ? -29.105 6.183 14.423 1.00 70.94 84 VAL A CA 1
ATOM 675 C C . VAL A 1 84 ? -29.303 6.751 15.837 1.00 70.94 84 VAL A C 1
ATOM 677 O O . VAL A 1 84 ? -29.247 7.970 16.007 1.00 70.94 84 VAL A O 1
ATOM 680 N N . ALA A 1 85 ? -29.481 5.905 16.861 1.00 68.19 85 ALA A N 1
ATOM 681 C CA . ALA A 1 85 ? -29.630 6.349 18.248 1.00 68.19 85 ALA A CA 1
ATOM 682 C C . ALA A 1 85 ? -28.314 6.896 18.830 1.00 68.19 85 ALA A C 1
ATOM 684 O O . ALA A 1 85 ? -28.348 7.796 19.668 1.00 68.19 85 ALA A O 1
ATOM 685 N N . GLU A 1 86 ? -27.162 6.435 18.331 1.00 70.62 86 GLU A N 1
ATOM 686 C CA . GLU A 1 86 ? -25.836 6.990 18.650 1.00 70.62 86 GLU A CA 1
ATOM 687 C C . GLU A 1 86 ? -25.438 8.170 17.738 1.00 70.62 86 GLU A C 1
ATOM 689 O O . GLU A 1 86 ? -24.308 8.660 17.800 1.00 70.62 86 GLU A O 1
ATOM 694 N N . GLY A 1 87 ? -26.350 8.654 16.885 1.00 71.62 87 GLY A N 1
ATOM 695 C CA . GLY A 1 87 ? -26.073 9.730 15.929 1.00 71.62 87 GLY A CA 1
ATOM 696 C C . GLY A 1 87 ? -25.201 9.289 14.749 1.00 71.62 87 GLY A C 1
ATOM 697 O O . GLY A 1 87 ? -24.593 10.130 14.084 1.00 71.62 87 GLY A O 1
ATOM 698 N N . LEU A 1 88 ? -25.124 7.983 14.487 1.00 81.38 88 LEU A N 1
ATOM 699 C CA . LEU A 1 88 ? -24.343 7.408 13.403 1.00 81.38 88 LEU A CA 1
ATOM 700 C C . LEU A 1 88 ? -25.279 7.104 12.234 1.00 81.38 88 LEU A C 1
ATOM 702 O O . LEU A 1 88 ? -25.927 6.064 12.177 1.00 81.38 88 LEU A O 1
ATOM 706 N N . ASP A 1 89 ? -25.375 8.045 11.298 1.00 84.50 89 ASP A N 1
ATOM 707 C CA . ASP A 1 89 ? -26.081 7.841 10.035 1.00 84.50 89 ASP A CA 1
ATOM 708 C C . ASP A 1 89 ? -25.142 7.268 8.952 1.00 84.50 89 ASP A C 1
ATOM 710 O O . ASP A 1 89 ? -23.911 7.242 9.079 1.00 84.50 89 ASP A O 1
ATOM 714 N N . LEU A 1 90 ? -25.725 6.799 7.843 1.00 86.38 90 LEU A N 1
ATOM 715 C CA . LEU A 1 90 ? -24.953 6.268 6.711 1.00 86.38 90 LEU A CA 1
ATOM 716 C C . LEU A 1 90 ? -23.975 7.303 6.136 1.00 86.38 90 LEU A C 1
ATOM 718 O O . LEU A 1 90 ? -22.888 6.943 5.682 1.00 86.38 90 LEU A O 1
ATOM 722 N N . LYS A 1 91 ? -24.341 8.588 6.178 1.00 88.38 91 LYS A N 1
ATOM 723 C CA . LYS A 1 91 ? -23.499 9.682 5.695 1.00 88.38 91 LYS A CA 1
ATOM 724 C C . LYS A 1 91 ? -22.258 9.858 6.570 1.00 88.38 91 LYS A C 1
ATOM 726 O O . LYS A 1 91 ? -21.153 9.899 6.044 1.00 88.38 91 LYS A O 1
ATOM 731 N N . THR A 1 92 ? -22.413 9.872 7.889 1.00 86.81 92 THR A N 1
ATOM 732 C CA . THR A 1 92 ? -21.316 9.979 8.862 1.00 86.81 92 THR A CA 1
ATOM 733 C C . THR A 1 92 ? -20.365 8.800 8.738 1.00 86.81 92 THR A C 1
ATOM 735 O O . THR A 1 92 ? -19.146 8.980 8.758 1.00 86.81 92 THR A O 1
ATOM 738 N N . LYS A 1 93 ? -20.904 7.592 8.540 1.00 89.31 93 LYS A N 1
ATOM 739 C CA . LYS A 1 93 ? -20.110 6.387 8.279 1.00 89.31 93 LYS A CA 1
ATOM 740 C C . LYS A 1 93 ? -19.305 6.510 6.982 1.00 89.31 93 LYS A C 1
ATOM 742 O O . LYS A 1 93 ? -18.105 6.239 6.974 1.00 89.31 93 LYS A O 1
ATOM 747 N N . HIS A 1 94 ? -19.932 6.970 5.901 1.00 90.44 94 HIS A N 1
ATOM 748 C CA . HIS A 1 94 ? -19.248 7.224 4.633 1.00 90.44 94 HIS A CA 1
ATOM 749 C C . HIS A 1 94 ? -18.147 8.290 4.774 1.00 90.44 94 HIS A C 1
ATOM 751 O O . HIS A 1 94 ? -17.007 8.071 4.354 1.00 90.44 94 HIS A O 1
ATOM 757 N N . ASP A 1 95 ? -18.452 9.416 5.420 1.00 91.00 95 ASP A N 1
ATOM 758 C CA . ASP A 1 95 ? -17.510 10.512 5.648 1.00 91.00 95 ASP A CA 1
ATOM 759 C C . ASP A 1 95 ? -16.333 10.065 6.523 1.00 91.00 95 ASP A C 1
ATOM 761 O O . ASP A 1 95 ? -15.189 10.446 6.272 1.00 91.00 95 ASP A O 1
ATOM 765 N N . PHE A 1 96 ? -16.572 9.195 7.506 1.00 90.50 96 PHE A N 1
ATOM 766 C CA . PHE A 1 96 ? -15.520 8.554 8.291 1.00 90.50 96 PHE A CA 1
ATOM 767 C C . PHE A 1 96 ? -14.535 7.773 7.411 1.00 90.50 96 PHE A C 1
ATOM 769 O O . PHE A 1 96 ? -13.330 8.032 7.482 1.00 90.50 96 PHE A O 1
ATOM 776 N N . PHE A 1 97 ? -15.020 6.873 6.548 1.00 92.06 97 PHE A N 1
ATOM 777 C CA . PHE A 1 97 ? -14.148 6.096 5.660 1.00 92.06 97 PHE A CA 1
ATOM 778 C C . PHE A 1 97 ? -13.419 6.980 4.646 1.00 92.06 97 PHE A C 1
ATOM 780 O O . PHE A 1 97 ? -12.236 6.764 4.376 1.00 92.06 97 PHE A O 1
ATOM 787 N N . MET A 1 98 ? -14.083 8.007 4.113 1.00 91.19 98 MET A N 1
ATOM 788 C CA . MET A 1 98 ? -13.455 8.957 3.195 1.00 91.19 98 MET A CA 1
ATOM 789 C C . MET A 1 98 ? -12.334 9.749 3.870 1.00 91.19 98 MET A C 1
ATOM 791 O O . MET A 1 98 ? -11.247 9.858 3.298 1.00 91.19 98 MET A O 1
ATOM 795 N N . ASN A 1 99 ? -12.562 10.228 5.095 1.00 90.44 99 ASN A N 1
ATOM 796 C CA . ASN A 1 99 ? -11.571 10.965 5.875 1.00 90.44 99 ASN A CA 1
ATOM 797 C C . ASN A 1 99 ? -10.386 10.080 6.276 1.00 90.44 99 ASN A C 1
ATOM 799 O O . ASN A 1 99 ? -9.242 10.488 6.081 1.00 90.44 99 ASN A O 1
ATOM 803 N N . ILE A 1 100 ? -10.635 8.856 6.761 1.00 90.50 100 ILE A N 1
ATOM 804 C CA . ILE A 1 100 ? -9.563 7.895 7.066 1.00 90.50 100 ILE A CA 1
ATOM 805 C C . ILE A 1 100 ? -8.747 7.582 5.816 1.00 90.50 100 ILE A C 1
ATOM 807 O O . ILE A 1 100 ? -7.520 7.573 5.859 1.00 90.50 100 ILE A O 1
ATOM 811 N N . ARG A 1 101 ? -9.406 7.358 4.677 1.00 88.88 101 ARG A N 1
ATOM 812 C CA . ARG A 1 101 ? -8.705 7.067 3.425 1.00 88.88 101 ARG A CA 1
ATOM 813 C C . ARG A 1 101 ? -7.844 8.243 2.964 1.00 88.88 101 ARG A C 1
ATOM 815 O O . ARG A 1 101 ? -6.780 8.023 2.391 1.00 88.88 101 ARG A O 1
ATOM 822 N N . GLN A 1 102 ? -8.285 9.480 3.191 1.00 87.69 102 GLN A N 1
ATOM 823 C CA . GLN A 1 102 ? -7.497 10.675 2.883 1.00 87.69 102 GLN A CA 1
ATOM 824 C C . GLN A 1 102 ? -6.308 10.847 3.838 1.00 87.69 102 GLN A C 1
ATOM 826 O O . GLN A 1 102 ? -5.201 11.093 3.364 1.00 87.69 102 GLN A O 1
ATOM 831 N N . SER A 1 103 ? -6.504 10.676 5.150 1.00 87.69 103 SER A N 1
ATOM 832 C CA . SER A 1 103 ? -5.444 10.864 6.150 1.00 87.69 103 SER A CA 1
ATOM 833 C C . SER A 1 103 ? -4.409 9.736 6.136 1.00 87.69 103 SER A C 1
ATOM 835 O O . SER A 1 103 ? -3.205 9.994 6.147 1.00 87.69 103 SER A O 1
ATOM 837 N N . PHE A 1 104 ? -4.856 8.481 6.043 1.00 87.00 104 PHE A N 1
ATOM 838 C CA . PHE A 1 104 ? -3.978 7.316 5.940 1.00 87.00 104 PHE A CA 1
ATOM 839 C C . PHE A 1 104 ? -3.310 7.231 4.566 1.00 87.00 104 PHE A C 1
ATOM 841 O O . PHE A 1 104 ? -2.186 6.744 4.447 1.00 87.00 104 PHE A O 1
ATOM 848 N N . GLY A 1 105 ? -3.964 7.772 3.534 1.00 87.12 105 GLY A N 1
ATOM 849 C CA . GLY A 1 105 ? -3.534 7.833 2.140 1.00 87.12 105 GLY A CA 1
ATOM 850 C C . GLY A 1 105 ? -3.476 6.478 1.436 1.00 87.12 105 GLY A C 1
ATOM 851 O O . GLY A 1 105 ? -4.099 5.506 1.854 1.00 87.12 105 GLY A O 1
ATOM 852 N N . ARG A 1 106 ? -2.766 6.437 0.304 1.00 86.06 106 ARG A N 1
ATOM 853 C CA . ARG A 1 106 ? -2.705 5.273 -0.589 1.00 86.06 106 ARG A CA 1
ATOM 854 C C . ARG A 1 106 ? -1.264 4.890 -0.879 1.00 86.06 106 ARG A C 1
ATOM 856 O O . ARG A 1 106 ? -0.414 5.764 -1.042 1.00 86.06 106 ARG A O 1
ATOM 863 N N . THR A 1 107 ? -1.021 3.593 -0.994 1.00 89.12 107 THR A N 1
ATOM 864 C CA . THR A 1 107 ? 0.253 3.067 -1.480 1.00 89.12 107 THR A CA 1
ATOM 865 C C . THR A 1 107 ? 0.374 3.324 -2.979 1.00 89.12 107 THR A C 1
ATOM 867 O O . THR A 1 107 ? -0.603 3.195 -3.721 1.00 89.12 107 THR A O 1
ATOM 870 N N . ALA A 1 108 ? 1.578 3.680 -3.419 1.00 90.81 108 ALA A N 1
ATOM 871 C CA . ALA A 1 108 ? 1.925 3.816 -4.824 1.00 90.81 108 ALA A CA 1
ATOM 872 C C . ALA A 1 108 ? 3.214 3.043 -5.117 1.00 90.81 108 ALA A C 1
ATOM 874 O O . ALA A 1 108 ? 4.121 3.014 -4.285 1.00 90.81 108 ALA A O 1
ATOM 875 N N . LEU A 1 109 ? 3.293 2.433 -6.298 1.00 92.19 109 LEU A N 1
ATOM 876 C CA . LEU A 1 109 ? 4.498 1.790 -6.812 1.00 92.19 109 LEU A CA 1
ATOM 877 C C . LEU A 1 109 ? 5.218 2.758 -7.753 1.00 92.19 109 LEU A C 1
ATOM 879 O O . LEU A 1 109 ? 4.629 3.219 -8.730 1.00 92.19 109 LEU A O 1
ATOM 883 N N . LEU A 1 110 ? 6.482 3.069 -7.459 1.00 92.12 110 LEU A N 1
ATOM 884 C CA . LEU A 1 110 ? 7.308 3.960 -8.273 1.00 92.12 110 LEU A CA 1
ATOM 885 C C . LEU A 1 110 ? 8.413 3.157 -8.964 1.00 92.12 110 LEU A C 1
ATOM 887 O O . LEU A 1 110 ? 9.306 2.623 -8.309 1.00 92.12 110 LEU A O 1
ATOM 891 N N . LEU A 1 111 ? 8.355 3.092 -10.292 1.00 90.00 111 LEU A N 1
ATOM 892 C CA . LEU A 1 111 ? 9.304 2.376 -11.139 1.00 90.00 111 LEU A CA 1
ATOM 893 C C . LEU A 1 111 ? 10.360 3.351 -11.673 1.00 90.00 111 LEU A C 1
ATOM 895 O O . LEU A 1 111 ? 10.086 4.195 -12.530 1.00 90.00 111 LEU A O 1
ATOM 899 N N . SER A 1 112 ? 11.584 3.250 -11.166 1.00 88.06 112 SER A N 1
ATOM 900 C CA . SER A 1 112 ? 12.694 4.105 -11.593 1.00 88.06 112 SER A CA 1
ATOM 901 C C . SER A 1 112 ? 13.187 3.782 -13.011 1.00 88.06 112 SER A C 1
ATOM 903 O O . SER A 1 112 ? 13.006 2.677 -13.531 1.00 88.06 112 SER A O 1
ATOM 905 N N . GLY A 1 113 ? 13.838 4.759 -13.643 1.00 82.00 113 GLY A N 1
ATOM 906 C CA . GLY A 1 113 ? 14.552 4.554 -14.902 1.00 82.00 113 GLY A CA 1
ATOM 907 C C . GLY A 1 113 ? 15.875 3.812 -14.692 1.00 82.00 113 GLY A C 1
ATOM 908 O O . GLY A 1 113 ? 16.527 3.981 -13.665 1.00 82.00 113 GLY A O 1
ATOM 909 N N . GLY A 1 114 ? 16.283 3.008 -15.673 1.00 74.62 114 GLY A N 1
ATOM 910 C CA . GLY A 1 114 ? 17.533 2.239 -15.626 1.00 74.62 114 GLY A CA 1
ATOM 911 C C . GLY A 1 114 ? 17.943 1.606 -16.959 1.00 74.62 114 GLY A C 1
ATOM 912 O O . GLY A 1 114 ? 18.743 0.673 -16.971 1.00 74.62 114 GLY A O 1
ATOM 913 N N . GLY A 1 115 ? 17.375 2.062 -18.083 1.00 73.00 115 GLY A N 1
ATOM 914 C CA . GLY A 1 115 ? 17.614 1.466 -19.400 1.00 73.00 115 GLY A CA 1
ATOM 915 C C . GLY A 1 115 ? 17.159 0.004 -19.451 1.00 73.00 115 GLY A C 1
ATOM 916 O O . GLY A 1 115 ? 16.044 -0.313 -19.036 1.00 73.00 115 GLY A O 1
ATOM 917 N N . THR A 1 116 ? 18.036 -0.891 -19.909 1.00 66.62 116 THR A N 1
ATOM 918 C CA . THR A 1 116 ? 17.774 -2.339 -20.015 1.00 66.62 116 THR A CA 1
ATOM 919 C C . THR A 1 116 ? 17.457 -3.001 -18.671 1.00 66.62 116 THR A C 1
ATOM 921 O O . THR A 1 116 ? 16.651 -3.927 -18.627 1.00 66.62 116 THR A O 1
ATOM 924 N N . LEU A 1 117 ? 17.993 -2.494 -17.554 1.00 68.62 117 LEU A N 1
ATOM 925 C CA . LEU A 1 117 ? 17.674 -3.002 -16.210 1.00 68.62 117 LEU A CA 1
ATOM 926 C C . LEU A 1 117 ? 16.240 -2.676 -15.770 1.00 68.62 117 LEU A C 1
ATOM 928 O O . LEU A 1 117 ? 15.731 -3.295 -14.838 1.00 68.62 117 LEU A O 1
ATOM 932 N N . GLY A 1 118 ? 15.565 -1.742 -16.449 1.00 68.31 118 GLY A N 1
ATOM 933 C CA . GLY A 1 118 ? 14.165 -1.413 -16.184 1.00 68.31 118 GLY A CA 1
ATOM 934 C C . GLY A 1 118 ? 13.203 -2.574 -16.438 1.00 68.31 118 GLY A C 1
ATOM 935 O O . GLY A 1 118 ? 12.091 -2.556 -15.920 1.00 68.31 118 GLY A O 1
ATOM 936 N N . LEU A 1 119 ? 13.631 -3.607 -17.171 1.00 69.81 119 LEU A N 1
ATOM 937 C CA . LEU A 1 119 ? 12.849 -4.827 -17.366 1.00 69.81 119 LEU A CA 1
ATOM 938 C C . LEU A 1 119 ? 12.681 -5.624 -16.074 1.00 69.81 119 LEU A C 1
ATOM 940 O O . LEU A 1 119 ? 11.656 -6.271 -15.910 1.00 69.81 119 LEU A O 1
ATOM 944 N N . ASN A 1 120 ? 13.606 -5.506 -15.115 1.00 80.81 120 ASN A N 1
ATOM 945 C CA . ASN A 1 120 ? 13.512 -6.192 -13.822 1.00 80.81 120 ASN A CA 1
ATOM 946 C C . ASN A 1 120 ? 12.268 -5.778 -13.020 1.00 80.81 120 ASN A C 1
ATOM 948 O O . ASN A 1 120 ? 11.794 -6.542 -12.176 1.00 80.81 120 ASN A O 1
ATOM 952 N N . HIS A 1 121 ? 11.697 -4.604 -13.316 1.00 87.25 121 HIS A N 1
ATOM 953 C CA . HIS A 1 121 ? 10.438 -4.158 -12.722 1.00 87.25 121 HIS A CA 1
ATOM 954 C C . HIS A 1 121 ? 9.291 -5.145 -12.974 1.00 87.25 121 HIS A C 1
ATOM 956 O O . HIS A 1 121 ? 8.427 -5.264 -12.110 1.00 87.25 121 HIS A O 1
ATOM 962 N N . ILE A 1 122 ? 9.301 -5.909 -14.079 1.00 85.69 122 ILE A N 1
ATOM 963 C CA . ILE A 1 122 ? 8.260 -6.916 -14.353 1.00 85.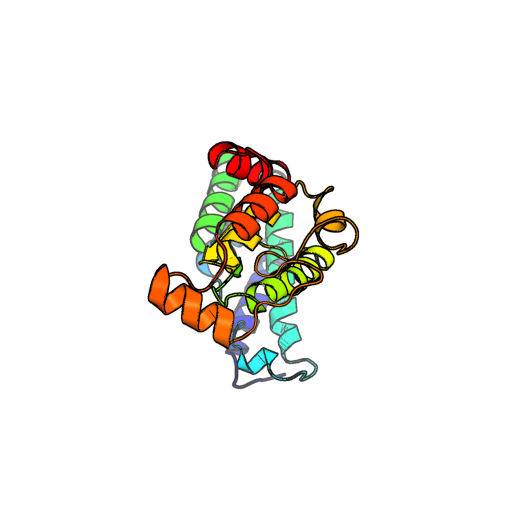69 122 ILE A CA 1
ATOM 964 C C . ILE A 1 122 ? 8.221 -8.004 -13.273 1.00 85.69 122 ILE A C 1
ATOM 966 O O . ILE A 1 122 ? 7.144 -8.400 -12.841 1.00 85.69 122 ILE A O 1
ATOM 970 N N . GLY A 1 123 ? 9.385 -8.440 -12.777 1.00 87.19 123 GLY A N 1
ATOM 971 C CA . GLY A 1 123 ? 9.479 -9.468 -11.741 1.00 87.19 123 GLY A CA 1
ATOM 972 C C . GLY A 1 123 ? 8.976 -8.968 -10.388 1.00 87.19 123 GLY A C 1
ATOM 973 O O . GLY A 1 123 ? 8.285 -9.692 -9.674 1.00 87.19 123 GLY A O 1
ATOM 974 N N . VAL A 1 124 ? 9.256 -7.701 -10.063 1.00 89.50 124 VAL A N 1
ATOM 975 C CA . VAL A 1 124 ? 8.726 -7.052 -8.853 1.00 89.50 124 VAL A CA 1
ATOM 976 C C . VAL A 1 124 ? 7.205 -6.937 -8.936 1.00 89.50 124 VAL A C 1
ATOM 978 O O . VAL A 1 124 ? 6.512 -7.284 -7.983 1.00 89.50 124 VAL A O 1
ATOM 981 N N . ILE A 1 125 ? 6.677 -6.503 -10.083 1.00 89.94 125 ILE A N 1
ATOM 982 C CA . ILE A 1 125 ? 5.232 -6.381 -10.312 1.00 89.94 125 ILE A CA 1
ATOM 983 C C . ILE A 1 125 ? 4.553 -7.749 -10.232 1.00 89.94 125 ILE A C 1
ATOM 985 O O . ILE A 1 125 ? 3.525 -7.857 -9.569 1.00 89.94 125 ILE A O 1
ATOM 989 N N . LYS A 1 126 ? 5.144 -8.789 -10.836 1.00 89.25 126 LYS A N 1
ATOM 990 C CA . LYS A 1 126 ? 4.661 -10.172 -10.746 1.00 89.25 126 LYS A CA 1
ATOM 991 C C . LYS A 1 126 ? 4.555 -10.632 -9.294 1.00 89.25 126 LYS A C 1
ATOM 993 O O . LYS A 1 126 ? 3.492 -11.066 -8.874 1.00 89.25 126 LYS A O 1
ATOM 998 N N . CYS A 1 127 ? 5.626 -10.470 -8.517 1.00 90.75 127 CYS A N 1
ATOM 999 C CA . CYS A 1 127 ? 5.650 -10.863 -7.108 1.00 90.75 127 CYS A CA 1
ATOM 1000 C C . CYS A 1 127 ? 4.579 -10.126 -6.285 1.00 90.75 127 CYS A C 1
ATOM 1002 O O . CYS A 1 127 ? 3.861 -10.745 -5.498 1.00 90.75 127 CYS A O 1
ATOM 1004 N N . LEU A 1 128 ? 4.433 -8.812 -6.501 1.00 91.38 128 LEU A N 1
ATOM 1005 C CA . LEU A 1 128 ? 3.396 -8.010 -5.850 1.00 91.38 128 LEU A CA 1
ATOM 1006 C C . LEU A 1 128 ? 1.989 -8.458 -6.256 1.00 91.38 128 LEU A C 1
ATOM 1008 O O . LEU A 1 128 ? 1.107 -8.506 -5.406 1.00 91.38 128 LEU A O 1
ATOM 1012 N N . TYR A 1 129 ? 1.773 -8.788 -7.527 1.00 90.25 129 TYR A N 1
ATOM 1013 C CA . TYR A 1 129 ? 0.490 -9.281 -8.016 1.00 90.25 129 TYR A CA 1
ATOM 1014 C C . TYR A 1 129 ? 0.141 -10.649 -7.411 1.00 90.25 129 TYR A C 1
ATOM 1016 O O . TYR A 1 129 ? -0.937 -10.795 -6.845 1.00 90.25 129 TYR A O 1
ATOM 1024 N N . GLU A 1 130 ? 1.070 -11.610 -7.426 1.00 90.00 130 GLU A N 1
ATOM 1025 C CA . GLU A 1 130 ? 0.870 -12.964 -6.876 1.00 90.00 130 GLU A CA 1
ATOM 1026 C C . GLU A 1 130 ? 0.523 -12.963 -5.377 1.00 90.00 130 GLU A C 1
ATOM 1028 O O . GLU A 1 130 ? -0.182 -13.852 -4.903 1.00 90.00 130 GLU A O 1
ATOM 1033 N N . HIS A 1 131 ? 0.973 -11.948 -4.632 1.00 90.31 131 HIS A N 1
ATOM 1034 C CA . HIS A 1 131 ? 0.667 -11.784 -3.208 1.00 90.31 131 HIS A CA 1
ATOM 1035 C C . HIS A 1 131 ? -0.515 -10.838 -2.929 1.00 90.31 131 HIS A C 1
ATOM 1037 O O . HIS A 1 131 ? -0.782 -10.543 -1.765 1.00 90.31 131 HIS A O 1
ATOM 1043 N N . ASN A 1 132 ? -1.235 -10.360 -3.953 1.00 89.62 132 ASN A N 1
ATOM 1044 C CA . ASN A 1 132 ? -2.309 -9.360 -3.832 1.00 89.62 132 ASN A CA 1
ATOM 1045 C C . ASN A 1 132 ? -1.855 -8.040 -3.167 1.00 89.62 132 ASN A C 1
ATOM 1047 O O . ASN A 1 132 ? -2.598 -7.402 -2.424 1.00 89.62 132 ASN A O 1
ATOM 1051 N N . LEU A 1 133 ? -0.612 -7.630 -3.427 1.00 91.25 133 LEU A N 1
ATOM 1052 C CA . LEU A 1 133 ? 0.027 -6.425 -2.886 1.00 91.25 133 LEU A CA 1
ATOM 1053 C C . LEU A 1 133 ? 0.292 -5.352 -3.953 1.00 91.25 133 LEU A C 1
ATOM 1055 O O . LEU A 1 133 ? 0.896 -4.324 -3.643 1.00 91.25 133 LEU A O 1
ATOM 1059 N N . LEU A 1 134 ? -0.115 -5.572 -5.210 1.00 90.81 134 LEU A N 1
ATOM 1060 C CA . LEU A 1 134 ? 0.124 -4.628 -6.302 1.00 90.81 134 LEU A CA 1
ATOM 1061 C C . LEU A 1 134 ? -0.681 -3.330 -6.092 1.00 90.81 134 LEU A C 1
ATOM 1063 O O . LEU A 1 134 ? -1.911 -3.356 -6.152 1.00 90.81 134 LEU A O 1
ATOM 1067 N N . PRO A 1 135 ? -0.029 -2.166 -5.900 1.00 89.56 135 PRO A N 1
ATOM 1068 C CA . PRO A 1 135 ? -0.750 -0.923 -5.667 1.00 89.56 135 PRO A CA 1
ATOM 1069 C C . PRO A 1 135 ? -1.554 -0.472 -6.891 1.00 89.56 135 PRO A C 1
ATOM 1071 O O . PRO A 1 135 ? -1.133 -0.624 -8.040 1.00 89.56 135 PRO A O 1
ATOM 1074 N N . ARG A 1 136 ? -2.692 0.183 -6.639 1.00 86.00 136 ARG A N 1
ATOM 1075 C CA . ARG A 1 136 ? -3.535 0.774 -7.695 1.00 86.00 136 ARG A CA 1
ATOM 1076 C C . ARG A 1 136 ? -2.882 1.968 -8.388 1.00 86.00 136 ARG A C 1
ATOM 1078 O O . ARG A 1 136 ? -3.178 2.241 -9.544 1.00 86.00 136 ARG A O 1
ATOM 1085 N N . ILE A 1 137 ? -2.013 2.688 -7.682 1.00 90.44 137 ILE A N 1
ATOM 1086 C CA . ILE A 1 137 ? -1.281 3.833 -8.222 1.00 90.44 137 ILE A CA 1
ATOM 1087 C C . ILE A 1 137 ? 0.106 3.344 -8.629 1.00 90.44 137 ILE A C 1
ATOM 1089 O O . ILE A 1 137 ? 0.908 2.982 -7.769 1.00 90.44 137 ILE A O 1
ATOM 1093 N N . ILE A 1 138 ? 0.391 3.348 -9.928 1.00 91.25 138 ILE A N 1
ATOM 1094 C CA . ILE A 1 138 ? 1.708 3.017 -10.476 1.00 91.25 138 ILE A CA 1
ATOM 1095 C C . ILE A 1 138 ? 2.224 4.246 -11.220 1.00 91.25 138 ILE A C 1
ATOM 1097 O O . ILE A 1 138 ? 1.522 4.823 -12.047 1.00 91.25 138 ILE A O 1
ATOM 1101 N N . SER A 1 139 ? 3.453 4.645 -10.918 1.00 91.25 139 SER A N 1
ATOM 1102 C CA . SER A 1 139 ? 4.170 5.709 -11.613 1.00 91.25 139 SER A CA 1
ATOM 1103 C C . SER A 1 139 ? 5.514 5.179 -12.081 1.00 91.25 139 SER A C 1
ATOM 1105 O O . SER A 1 139 ? 6.109 4.322 -11.430 1.00 91.25 139 SER A O 1
ATOM 1107 N N . GLY A 1 140 ? 6.006 5.681 -13.206 1.00 89.00 140 GLY A N 1
ATOM 1108 C CA . GLY A 1 140 ? 7.289 5.264 -13.740 1.00 89.00 140 GLY A CA 1
ATOM 1109 C C . GLY A 1 140 ? 8.025 6.396 -14.436 1.00 89.00 140 GLY A C 1
ATOM 1110 O O . GLY A 1 140 ? 7.407 7.350 -14.901 1.00 89.00 140 GLY A O 1
ATOM 1111 N N . ALA A 1 141 ? 9.348 6.270 -14.528 1.00 88.25 141 ALA A N 1
ATOM 1112 C CA . ALA A 1 141 ? 10.211 7.193 -15.261 1.00 88.25 141 ALA A CA 1
ATOM 1113 C C . ALA A 1 141 ? 11.059 6.442 -16.301 1.00 88.25 141 ALA A C 1
ATOM 1115 O O . ALA A 1 141 ? 11.676 5.425 -15.983 1.00 88.25 141 ALA A O 1
ATOM 1116 N N . SER A 1 142 ? 11.130 6.952 -17.536 1.00 86.69 142 SER A N 1
ATOM 1117 C CA . SER A 1 142 ? 11.924 6.372 -18.635 1.00 86.69 142 SER A CA 1
ATOM 1118 C C . SER A 1 142 ? 11.592 4.884 -18.885 1.00 86.69 142 SER A C 1
ATOM 1120 O O . SER A 1 142 ? 10.464 4.552 -19.235 1.00 86.69 142 SER A O 1
ATOM 1122 N N . SER A 1 143 ? 12.521 3.951 -18.670 1.00 83.19 143 SER A N 1
ATOM 1123 C CA . SER A 1 143 ? 12.238 2.508 -18.759 1.00 83.19 143 SER A CA 1
ATOM 1124 C C . SER A 1 143 ? 11.121 2.058 -17.805 1.00 83.19 143 SER A C 1
ATOM 1126 O O . SER A 1 143 ? 10.326 1.185 -18.145 1.00 83.19 143 SER A O 1
ATOM 1128 N N . GLY A 1 144 ? 11.013 2.686 -16.631 1.00 85.62 144 GLY A N 1
ATOM 1129 C CA . GLY A 1 144 ? 9.938 2.426 -15.678 1.00 85.62 144 GLY A CA 1
ATOM 1130 C C . GLY A 1 144 ? 8.574 2.928 -16.153 1.00 85.62 144 GLY A C 1
ATOM 1131 O O . GLY A 1 144 ? 7.571 2.298 -15.832 1.00 85.62 144 GLY A O 1
ATOM 1132 N N . SER A 1 145 ? 8.501 4.010 -16.946 1.00 87.00 145 SER A N 1
ATOM 1133 C CA . SER A 1 145 ? 7.216 4.487 -17.486 1.00 87.00 145 SER A CA 1
ATOM 1134 C C . SER A 1 145 ? 6.670 3.553 -18.556 1.00 87.00 145 SER A C 1
ATOM 1136 O O . SER A 1 145 ? 5.464 3.360 -18.598 1.00 87.00 145 SER A O 1
ATOM 1138 N N . ILE A 1 146 ? 7.544 2.929 -19.355 1.00 84.94 146 ILE A N 1
ATOM 1139 C CA . ILE A 1 14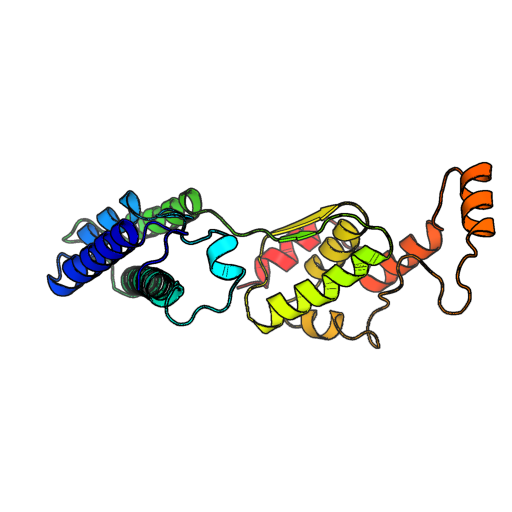6 ? 7.157 1.904 -20.340 1.00 84.94 146 ILE A CA 1
ATOM 1140 C C . ILE A 1 146 ? 6.530 0.698 -19.629 1.00 84.94 146 ILE A C 1
ATOM 1142 O O . ILE A 1 146 ? 5.460 0.229 -20.015 1.00 84.94 146 ILE A O 1
ATOM 1146 N N . MET A 1 147 ? 7.159 0.233 -18.545 1.00 86.31 147 MET A N 1
ATOM 1147 C CA . MET A 1 147 ? 6.624 -0.874 -17.750 1.00 86.31 147 MET A CA 1
ATOM 1148 C C . MET A 1 147 ? 5.322 -0.493 -17.033 1.00 86.31 147 MET A C 1
ATOM 1150 O O . MET A 1 147 ? 4.362 -1.261 -17.040 1.00 86.31 147 MET A O 1
ATOM 1154 N N . ALA A 1 148 ? 5.261 0.711 -16.457 1.00 88.12 148 ALA A N 1
ATOM 1155 C CA . ALA A 1 148 ? 4.049 1.226 -15.829 1.00 88.12 148 ALA A CA 1
ATOM 1156 C C . ALA A 1 148 ? 2.894 1.310 -16.836 1.00 88.12 148 ALA A C 1
ATOM 1158 O O . ALA A 1 148 ? 1.798 0.845 -16.537 1.00 88.12 148 ALA A O 1
ATOM 1159 N N . SER A 1 149 ? 3.131 1.847 -18.038 1.00 86.44 149 SER A N 1
ATOM 1160 C CA . SER A 1 149 ? 2.104 1.921 -19.079 1.00 86.44 149 SER A CA 1
ATOM 1161 C C . SER A 1 149 ? 1.659 0.534 -19.519 1.00 86.44 149 SER A C 1
ATOM 1163 O O . SER A 1 149 ? 0.460 0.284 -19.561 1.00 86.44 149 SER A O 1
ATOM 1165 N N . PHE A 1 150 ? 2.599 -0.384 -19.753 1.00 84.00 150 PHE A N 1
ATOM 1166 C CA . PHE A 1 150 ? 2.291 -1.759 -20.137 1.00 84.00 150 PHE A CA 1
ATOM 1167 C C . PHE A 1 150 ? 1.359 -2.432 -19.123 1.00 84.00 150 PHE A C 1
ATOM 1169 O O . PHE A 1 150 ? 0.291 -2.913 -19.489 1.00 84.00 150 PHE A O 1
ATOM 1176 N N . VAL A 1 151 ? 1.686 -2.357 -17.834 1.00 86.62 151 VAL A N 1
ATOM 1177 C CA . VAL A 1 151 ? 0.893 -2.973 -16.761 1.00 86.62 151 VAL A CA 1
ATOM 1178 C C . VAL A 1 151 ? -0.438 -2.254 -16.517 1.00 86.62 151 VAL A C 1
ATOM 1180 O O . VAL A 1 151 ? -1.426 -2.897 -16.170 1.00 86.62 151 VAL A O 1
ATOM 1183 N N . CYS A 1 152 ? -0.503 -0.932 -16.690 1.00 86.31 152 CYS A N 1
ATOM 1184 C CA . CYS A 1 152 ? -1.738 -0.161 -16.508 1.00 86.31 152 CYS A CA 1
ATOM 1185 C C . CYS A 1 152 ? -2.741 -0.311 -17.664 1.00 86.31 152 CYS A C 1
ATOM 1187 O O . CYS A 1 152 ? -3.903 0.049 -17.491 1.00 86.31 152 CYS A O 1
ATOM 1189 N N . THR A 1 153 ? -2.316 -0.829 -18.820 1.00 84.50 153 THR A N 1
ATOM 1190 C CA . THR A 1 153 ? -3.197 -1.075 -19.982 1.00 84.50 153 THR A CA 1
ATOM 1191 C C . THR A 1 153 ? -3.931 -2.413 -19.928 1.00 84.50 153 THR A C 1
ATOM 1193 O O . THR A 1 153 ? -4.792 -2.672 -20.761 1.00 84.50 153 THR A O 1
ATOM 1196 N N . LYS A 1 154 ? -3.591 -3.264 -18.956 1.00 83.56 154 LYS A N 1
ATOM 1197 C CA . LYS A 1 154 ? -4.036 -4.657 -18.871 1.00 83.56 154 LYS A CA 1
ATOM 1198 C C . LYS A 1 154 ? -5.020 -4.820 -17.720 1.00 83.56 154 LYS A C 1
ATOM 1200 O O . LYS A 1 154 ? -4.857 -4.201 -16.661 1.00 83.56 154 LYS A O 1
ATOM 1205 N N . THR A 1 155 ? -6.040 -5.641 -17.931 1.00 82.56 155 THR A N 1
ATOM 1206 C CA . THR A 1 155 ? -7.009 -5.990 -16.881 1.00 82.56 155 THR A CA 1
ATOM 1207 C C . THR A 1 155 ? -6.390 -6.961 -15.866 1.00 82.56 155 THR A C 1
ATOM 1209 O O . THR A 1 155 ? -5.299 -7.491 -16.084 1.00 82.56 155 THR A O 1
ATOM 1212 N N . GLU A 1 156 ? -7.057 -7.192 -14.728 1.00 77.69 156 GLU A N 1
ATOM 1213 C CA . GLU A 1 156 ? -6.558 -8.148 -13.722 1.00 77.69 156 GLU A CA 1
ATOM 1214 C C . GLU A 1 156 ? -6.426 -9.573 -14.270 1.00 77.69 156 GLU A C 1
ATOM 1216 O O . GLU A 1 156 ? -5.487 -10.266 -13.886 1.00 77.69 156 GLU A O 1
ATOM 1221 N N . ASP A 1 157 ? -7.304 -9.972 -15.193 1.00 81.69 157 ASP A N 1
ATOM 1222 C CA . ASP A 1 157 ? -7.296 -11.299 -15.822 1.00 81.69 157 ASP A CA 1
ATOM 1223 C C . ASP A 1 157 ? -6.201 -11.436 -16.890 1.00 81.69 157 ASP A C 1
ATOM 1225 O O . ASP A 1 157 ? -5.691 -12.524 -17.151 1.00 81.69 157 ASP A O 1
ATOM 1229 N N . GLU A 1 158 ? -5.815 -10.323 -17.516 1.00 83.44 158 GLU A N 1
ATOM 1230 C CA . GLU A 1 158 ? -4.752 -10.291 -18.521 1.00 83.44 158 GLU A CA 1
ATOM 1231 C C . GLU A 1 158 ? -3.359 -10.194 -17.897 1.00 83.44 158 GLU A C 1
ATOM 1233 O O . GLU A 1 158 ? -2.386 -10.644 -18.508 1.00 83.44 158 GLU A O 1
ATOM 1238 N N . LEU A 1 159 ? -3.248 -9.623 -16.691 1.00 83.81 159 LEU A N 1
ATOM 1239 C CA . LEU A 1 159 ? -1.979 -9.398 -15.998 1.00 83.81 159 LEU A CA 1
ATOM 1240 C C . LEU A 1 159 ? -1.098 -10.659 -15.890 1.00 83.81 159 LEU A C 1
ATOM 1242 O O . LEU A 1 159 ? 0.086 -10.554 -16.205 1.00 83.81 159 LEU A O 1
ATOM 1246 N N . PRO A 1 160 ? -1.611 -11.851 -15.524 1.00 83.25 160 PRO A N 1
ATOM 1247 C CA . PRO A 1 160 ? -0.807 -13.071 -15.457 1.00 83.25 160 PRO A CA 1
ATOM 1248 C C . PRO A 1 160 ? -0.090 -13.391 -16.771 1.00 83.25 160 PRO A C 1
ATOM 1250 O O . PRO A 1 160 ? 1.094 -13.730 -16.771 1.00 83.25 160 PRO A O 1
ATOM 1253 N N . ASN A 1 161 ? -0.784 -13.201 -17.895 1.00 82.81 161 ASN A N 1
ATOM 1254 C CA . ASN A 1 161 ? -0.242 -13.461 -19.226 1.00 82.81 161 ASN A CA 1
ATOM 1255 C C . ASN A 1 161 ? 0.885 -12.482 -19.568 1.00 82.81 161 ASN A C 1
ATOM 1257 O O . ASN A 1 161 ? 1.812 -12.844 -20.284 1.00 82.81 161 ASN A O 1
ATOM 1261 N N . THR A 1 162 ? 0.842 -11.258 -19.028 1.00 79.75 162 THR A N 1
ATOM 1262 C CA . THR A 1 162 ? 1.888 -10.241 -19.240 1.00 79.75 162 THR A CA 1
ATOM 1263 C C . THR A 1 162 ? 3.237 -10.614 -18.647 1.00 79.75 162 THR A C 1
ATOM 1265 O O . THR A 1 162 ? 4.241 -10.027 -19.035 1.00 79.75 162 THR A O 1
ATOM 1268 N N . PHE A 1 163 ? 3.274 -11.567 -17.716 1.00 80.50 163 PHE A N 1
ATOM 1269 C CA . PHE A 1 163 ? 4.507 -12.031 -17.090 1.00 80.50 163 PHE A CA 1
ATOM 1270 C C . PHE A 1 163 ? 5.160 -13.201 -17.831 1.00 80.50 163 PHE A C 1
ATOM 1272 O O . PHE A 1 163 ? 6.249 -13.626 -17.435 1.00 80.50 163 PHE A O 1
ATOM 1279 N N . ASP A 1 164 ? 4.502 -13.748 -18.856 1.00 76.69 164 ASP A N 1
ATOM 1280 C CA . ASP A 1 164 ? 5.043 -14.836 -19.660 1.00 76.69 164 ASP A CA 1
ATOM 1281 C C . ASP A 1 164 ? 5.891 -14.274 -20.820 1.00 76.69 164 ASP A C 1
ATOM 1283 O O . ASP A 1 164 ? 5.347 -13.651 -21.742 1.00 76.69 164 ASP A O 1
ATOM 1287 N N . PRO A 1 165 ? 7.215 -14.522 -20.831 1.00 69.69 165 PRO A N 1
ATOM 1288 C CA . PRO A 1 165 ? 8.097 -14.073 -21.907 1.00 69.69 165 PRO A CA 1
ATOM 1289 C C . PRO A 1 165 ? 7.799 -14.734 -23.264 1.00 69.69 165 PRO A C 1
ATOM 1291 O O . PRO A 1 165 ? 8.336 -14.294 -24.282 1.00 69.69 165 PRO A O 1
ATOM 1294 N N . CYS A 1 166 ? 6.978 -15.788 -23.302 1.00 63.44 166 CYS A N 1
ATOM 1295 C CA . CYS A 1 166 ? 6.506 -16.403 -24.542 1.00 63.44 166 CYS A CA 1
ATOM 1296 C C . CYS A 1 166 ? 5.350 -15.620 -25.177 1.00 63.44 166 CYS A C 1
ATOM 1298 O O . CYS A 1 166 ? 5.181 -15.675 -26.395 1.00 63.44 166 CYS A O 1
ATOM 1300 N N . LEU A 1 167 ? 4.561 -14.907 -24.366 1.00 61.38 167 LEU A N 1
ATOM 1301 C CA . LEU A 1 167 ? 3.365 -14.188 -24.809 1.00 61.38 167 LEU A CA 1
ATOM 1302 C C . LEU A 1 167 ? 3.644 -12.713 -25.099 1.00 61.38 167 LEU A C 1
ATOM 1304 O O . LEU A 1 167 ? 3.003 -12.139 -25.977 1.00 61.38 167 LEU A O 1
ATOM 1308 N N . TYR A 1 168 ? 4.604 -12.105 -24.397 1.00 66.38 168 TYR A N 1
ATOM 1309 C CA . TYR A 1 168 ? 4.925 -10.689 -24.551 1.00 66.38 168 TYR A CA 1
ATOM 1310 C C . TYR A 1 168 ? 6.412 -10.437 -24.774 1.00 66.38 168 TYR A C 1
ATOM 1312 O O . TYR A 1 168 ? 7.290 -11.029 -24.142 1.00 66.38 168 TYR A O 1
ATOM 1320 N N . ARG A 1 169 ? 6.707 -9.486 -25.666 1.00 66.19 169 ARG A N 1
ATOM 1321 C CA . ARG A 1 169 ? 8.079 -9.061 -25.941 1.00 66.19 169 ARG A CA 1
ATOM 1322 C C . ARG A 1 169 ? 8.553 -8.141 -24.821 1.00 66.19 169 ARG A C 1
ATOM 1324 O O . ARG A 1 169 ? 8.182 -6.972 -24.773 1.00 66.19 169 ARG A O 1
ATOM 1331 N N . HIS A 1 170 ? 9.427 -8.641 -23.954 1.00 66.00 170 HIS A N 1
ATOM 1332 C CA . HIS A 1 170 ? 10.083 -7.815 -22.934 1.00 66.00 170 HIS A CA 1
ATOM 1333 C C . HIS A 1 170 ? 11.366 -7.129 -23.430 1.00 66.00 170 HIS A C 1
ATOM 1335 O O . HIS A 1 170 ? 11.937 -6.304 -22.728 1.00 66.00 170 HIS A O 1
ATOM 1341 N N . GLU A 1 171 ? 11.826 -7.418 -24.646 1.00 67.62 171 GLU A N 1
ATOM 1342 C CA . GLU A 1 171 ? 13.003 -6.787 -25.250 1.00 67.62 171 GLU A CA 1
ATOM 1343 C C . GLU A 1 171 ? 12.641 -5.419 -25.859 1.00 67.62 171 GLU A C 1
ATOM 1345 O O . GLU A 1 171 ? 12.357 -5.304 -27.048 1.00 67.62 171 GLU A O 1
ATOM 1350 N N . TYR A 1 172 ? 12.627 -4.368 -25.032 1.00 67.56 172 TYR A N 1
ATOM 1351 C CA . TYR A 1 172 ? 12.311 -2.996 -25.474 1.00 67.56 172 TYR A CA 1
ATOM 1352 C C . TYR A 1 172 ? 13.525 -2.206 -25.997 1.00 67.56 172 TYR A C 1
ATOM 1354 O O . TYR A 1 172 ? 13.358 -1.135 -26.575 1.00 67.56 172 TYR A O 1
ATOM 1362 N N . PHE A 1 173 ? 14.746 -2.698 -25.763 1.00 61.59 173 PHE A N 1
ATOM 1363 C CA . PHE A 1 173 ? 15.988 -1.949 -26.008 1.00 61.59 173 PHE A CA 1
ATOM 1364 C C . PHE A 1 173 ? 16.983 -2.662 -26.932 1.00 61.59 173 PHE A C 1
ATOM 1366 O O . PHE A 1 173 ? 17.993 -2.064 -27.297 1.00 61.59 173 PHE A O 1
ATOM 1373 N N . GLU A 1 174 ? 16.724 -3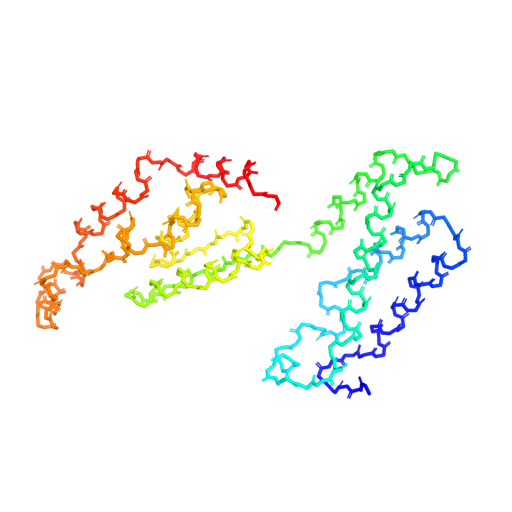.916 -27.306 1.00 63.34 174 GLU A N 1
ATOM 1374 C CA . GLU A 1 174 ? 17.601 -4.721 -28.163 1.00 63.34 174 GLU A CA 1
ATOM 1375 C C . GLU A 1 174 ? 16.759 -5.553 -29.139 1.00 63.34 174 GLU A C 1
ATOM 1377 O O . GLU A 1 174 ? 15.644 -5.960 -28.818 1.00 63.34 174 GLU A O 1
ATOM 1382 N N . ARG A 1 175 ? 17.279 -5.790 -30.349 1.00 58.50 175 ARG A N 1
ATOM 1383 C CA . ARG A 1 175 ? 16.659 -6.691 -31.329 1.00 58.50 175 ARG A CA 1
ATOM 1384 C C . ARG A 1 175 ? 17.133 -8.117 -31.068 1.00 58.50 175 ARG A C 1
ATOM 1386 O O . ARG A 1 175 ? 18.336 -8.388 -31.103 1.00 58.50 175 ARG A O 1
ATOM 1393 N N . LYS A 1 176 ? 16.187 -9.039 -30.889 1.00 50.97 176 LYS A N 1
ATOM 1394 C CA . LYS A 1 176 ? 16.446 -10.480 -30.799 1.00 50.97 176 LYS A CA 1
ATOM 1395 C C . LYS A 1 176 ? 17.333 -10.937 -31.969 1.00 50.97 176 LYS A C 1
ATOM 1397 O O . LYS A 1 176 ? 16.921 -10.872 -33.124 1.00 50.97 176 LYS A O 1
ATOM 1402 N N . GLY A 1 177 ? 18.563 -11.363 -31.669 1.00 55.06 177 GLY A N 1
ATOM 1403 C CA . GLY A 1 177 ? 19.524 -11.888 -32.652 1.00 55.06 177 GLY A CA 1
ATOM 1404 C C . GLY A 1 177 ? 20.599 -10.917 -33.170 1.00 55.06 177 GLY A C 1
ATOM 1405 O O . GLY A 1 177 ? 21.498 -11.369 -33.875 1.00 55.06 177 GLY A O 1
ATOM 1406 N N . GLN A 1 178 ? 20.571 -9.628 -32.808 1.00 57.72 178 GLN A N 1
ATOM 1407 C CA . GLN A 1 178 ? 21.654 -8.668 -33.093 1.00 57.72 178 GLN A CA 1
ATOM 1408 C C . GLN A 1 178 ? 21.856 -7.713 -31.902 1.00 57.72 178 GLN A C 1
ATOM 1410 O O . GLN A 1 178 ? 21.278 -6.624 -31.883 1.00 57.72 178 GLN A O 1
ATOM 1415 N N . PRO A 1 179 ? 22.655 -8.091 -30.888 1.00 58.69 179 PRO A N 1
ATOM 1416 C CA . PRO A 1 179 ? 22.983 -7.179 -29.799 1.00 58.69 179 PRO A CA 1
ATOM 1417 C C . PRO A 1 179 ? 23.819 -6.007 -30.336 1.00 58.69 179 PRO A C 1
ATOM 1419 O O . PRO A 1 179 ? 24.882 -6.205 -30.928 1.00 58.69 179 PRO A O 1
ATOM 1422 N N . ASP A 1 180 ? 23.342 -4.775 -30.133 1.00 60.91 180 ASP A N 1
ATOM 1423 C CA . ASP A 1 180 ? 24.064 -3.563 -30.533 1.00 60.91 180 ASP A CA 1
ATOM 1424 C C . ASP A 1 180 ? 25.413 -3.504 -29.801 1.00 60.91 180 ASP A C 1
ATOM 1426 O O . ASP A 1 180 ? 25.452 -3.364 -28.571 1.00 60.91 180 ASP A O 1
ATOM 1430 N N . SER A 1 181 ? 26.518 -3.578 -30.554 1.00 68.88 181 SER A N 1
ATOM 1431 C CA . SER A 1 181 ? 27.864 -3.489 -29.985 1.00 68.88 181 SER A CA 1
ATOM 1432 C C . SER A 1 181 ? 28.083 -2.130 -29.295 1.00 68.88 181 SER A C 1
ATOM 1434 O O . SER A 1 181 ? 27.511 -1.121 -29.727 1.00 68.88 181 SER A O 1
ATOM 1436 N N . PRO A 1 182 ? 28.947 -2.044 -28.267 1.00 66.50 182 PRO A N 1
ATOM 1437 C CA . PRO A 1 182 ? 29.267 -0.775 -27.607 1.00 66.50 182 PRO A CA 1
ATOM 1438 C C . PRO A 1 182 ? 29.761 0.302 -28.587 1.00 66.50 182 PRO A C 1
ATOM 1440 O O . PRO A 1 182 ? 29.449 1.480 -28.424 1.00 66.50 182 PRO A O 1
ATOM 1443 N N . LEU A 1 183 ? 30.473 -0.110 -29.643 1.00 66.19 183 LEU A N 1
ATOM 1444 C CA . LEU A 1 183 ? 30.949 0.766 -30.716 1.00 66.19 183 LEU A CA 1
ATOM 1445 C C . LEU A 1 183 ? 29.799 1.291 -31.580 1.00 66.19 183 LEU A C 1
ATOM 1447 O O . LEU A 1 183 ? 29.790 2.465 -31.936 1.00 66.19 183 LEU A O 1
ATOM 1451 N N . THR A 1 184 ? 28.799 0.455 -31.864 1.00 67.12 184 THR A N 1
ATOM 1452 C CA . THR A 1 184 ? 27.591 0.852 -32.600 1.00 67.12 184 THR A CA 1
ATOM 1453 C C . THR A 1 184 ? 26.774 1.868 -31.800 1.00 67.12 184 THR A C 1
ATOM 1455 O O . THR A 1 184 ? 26.322 2.866 -32.359 1.00 67.12 184 THR A O 1
ATOM 1458 N N . ARG A 1 185 ? 26.647 1.670 -30.479 1.00 67.25 185 ARG A N 1
ATOM 1459 C CA . ARG A 1 185 ? 25.972 2.615 -29.569 1.00 67.25 185 ARG A CA 1
ATOM 1460 C C . ARG A 1 185 ? 26.708 3.952 -29.484 1.00 67.25 185 ARG A C 1
ATOM 1462 O O . ARG A 1 185 ? 26.068 4.998 -29.520 1.00 67.25 185 ARG A O 1
ATOM 1469 N N . LEU A 1 186 ? 28.042 3.926 -29.420 1.00 67.31 186 LEU A N 1
ATOM 1470 C CA . LEU A 1 186 ? 28.868 5.136 -29.393 1.00 67.31 186 LEU A CA 1
ATOM 1471 C C . LEU A 1 186 ? 28.823 5.888 -30.730 1.00 67.31 186 LEU A C 1
ATOM 1473 O O . LEU A 1 186 ? 28.658 7.104 -30.745 1.00 67.31 186 LEU A O 1
ATOM 1477 N N . HIS A 1 187 ? 28.904 5.170 -31.853 1.00 71.88 187 HIS A N 1
ATOM 1478 C CA . HIS A 1 187 ? 28.765 5.753 -33.185 1.00 71.88 187 HIS A CA 1
ATOM 1479 C C . HIS A 1 187 ? 27.388 6.405 -33.364 1.00 71.88 187 HIS A C 1
ATOM 1481 O O . HIS A 1 187 ? 27.304 7.536 -33.841 1.00 71.88 187 HIS A O 1
ATOM 1487 N N . ARG A 1 188 ? 26.309 5.735 -32.934 1.00 70.19 188 ARG A N 1
ATOM 1488 C CA . ARG A 1 188 ? 24.940 6.275 -32.975 1.00 70.19 188 ARG A CA 1
ATOM 1489 C C . ARG A 1 188 ? 24.778 7.493 -32.060 1.00 70.19 188 ARG A C 1
ATOM 1491 O O . ARG A 1 188 ? 24.182 8.483 -32.472 1.00 70.19 188 ARG A O 1
ATOM 1498 N N . LEU A 1 189 ? 25.395 7.482 -30.879 1.00 72.00 189 LEU A N 1
ATOM 1499 C CA . LEU A 1 189 ? 25.407 8.641 -29.987 1.00 72.00 189 LEU A CA 1
ATOM 1500 C C . LEU A 1 189 ? 26.121 9.845 -30.625 1.00 72.00 189 LEU A C 1
ATOM 1502 O O . LEU A 1 189 ? 25.618 10.959 -30.537 1.00 72.00 189 LEU A O 1
ATOM 1506 N N . LEU A 1 190 ? 27.255 9.629 -31.297 1.00 66.81 190 LEU A N 1
ATOM 1507 C CA . LEU A 1 190 ? 28.031 10.700 -31.934 1.00 66.81 190 LEU A CA 1
ATOM 1508 C C . LEU A 1 190 ? 27.391 11.239 -33.221 1.00 66.81 190 LEU A C 1
ATOM 1510 O O . LEU A 1 190 ? 27.535 12.419 -33.520 1.00 66.81 190 LEU A O 1
ATOM 1514 N N . THR A 1 191 ? 26.689 10.396 -33.981 1.00 73.62 191 THR A N 1
ATOM 1515 C CA . THR A 1 191 ? 26.083 10.785 -35.269 1.00 73.62 191 THR A CA 1
ATOM 1516 C C . THR A 1 191 ? 24.630 11.238 -35.153 1.00 73.62 191 THR A C 1
ATOM 1518 O O . THR A 1 191 ? 24.216 12.133 -35.883 1.00 73.62 191 THR A O 1
ATOM 1521 N N . GLN A 1 192 ? 23.850 10.636 -34.252 1.00 63.53 192 GLN A N 1
ATOM 1522 C CA . GLN A 1 192 ? 22.403 10.854 -34.120 1.00 63.53 192 GLN A CA 1
ATOM 1523 C C . GLN A 1 192 ? 21.997 11.421 -32.750 1.00 63.53 192 GLN A C 1
ATOM 1525 O O . GLN A 1 192 ? 20.831 11.753 -32.550 1.00 63.53 192 GLN A O 1
ATOM 1530 N N . GLY A 1 193 ? 22.922 11.516 -31.787 1.00 68.50 193 GLY A N 1
ATOM 1531 C CA . GLY A 1 193 ? 22.623 11.975 -30.425 1.00 68.50 193 GLY A CA 1
ATOM 1532 C C . GLY A 1 193 ? 21.818 10.976 -29.584 1.00 68.50 193 GLY A C 1
ATOM 1533 O O . GLY A 1 193 ? 21.369 11.322 -28.494 1.00 68.50 193 GLY A O 1
ATOM 1534 N N . GLN A 1 194 ? 21.616 9.744 -30.068 1.00 68.25 194 GLN A N 1
ATOM 1535 C CA . GLN A 1 194 ? 20.767 8.730 -29.435 1.00 68.25 194 GLN A CA 1
ATOM 1536 C C . GLN A 1 194 ? 21.538 7.425 -29.207 1.00 68.25 194 GLN A C 1
ATOM 1538 O O . GLN A 1 194 ? 22.236 6.935 -30.091 1.00 68.25 194 GLN A O 1
ATOM 1543 N N . VAL A 1 195 ? 21.393 6.845 -28.012 1.00 59.38 195 VAL A N 1
ATOM 1544 C CA . VAL A 1 195 ? 22.064 5.584 -27.632 1.00 59.38 195 VAL A CA 1
ATOM 1545 C C . VAL A 1 195 ? 21.265 4.355 -28.076 1.00 59.38 195 VAL A C 1
ATOM 1547 O O . VAL A 1 195 ? 21.850 3.335 -28.433 1.00 59.38 195 VAL A O 1
ATOM 1550 N N . PHE A 1 196 ? 19.934 4.451 -28.079 1.00 65.62 196 PHE A N 1
ATOM 1551 C CA . PHE A 1 196 ? 19.015 3.359 -28.406 1.00 65.62 196 PHE A CA 1
ATOM 1552 C C . PHE A 1 196 ? 18.238 3.667 -29.686 1.00 65.62 196 PHE A C 1
ATOM 1554 O O . PHE A 1 196 ? 17.955 4.830 -29.968 1.00 65.62 196 PHE A O 1
ATOM 1561 N N . ASP A 1 197 ? 17.897 2.631 -30.453 1.00 67.94 197 ASP A N 1
ATOM 1562 C CA . ASP A 1 197 ? 17.055 2.776 -31.643 1.00 67.94 197 ASP A CA 1
ATOM 1563 C C . ASP A 1 197 ? 15.599 3.026 -31.227 1.00 67.94 197 ASP A C 1
ATOM 1565 O O . ASP A 1 197 ? 14.931 2.163 -30.650 1.00 67.94 197 ASP A O 1
ATOM 1569 N N . VAL A 1 198 ? 15.108 4.230 -31.517 1.00 71.38 198 VAL A N 1
ATOM 1570 C CA . VAL A 1 198 ? 13.746 4.662 -31.181 1.00 71.38 198 VAL A CA 1
ATOM 1571 C C . VAL A 1 198 ? 12.693 3.836 -31.923 1.00 71.38 198 VAL A C 1
ATOM 1573 O O . VAL A 1 198 ? 11.600 3.645 -31.392 1.00 71.38 198 VAL A O 1
ATOM 1576 N N . ASN A 1 199 ? 13.010 3.293 -33.103 1.00 74.31 199 ASN A N 1
ATOM 1577 C CA . ASN A 1 199 ? 12.053 2.508 -33.883 1.00 74.31 199 ASN A CA 1
ATOM 1578 C C . ASN A 1 199 ? 11.759 1.162 -33.212 1.00 74.31 199 ASN A C 1
ATOM 1580 O O . ASN A 1 199 ? 10.598 0.779 -33.110 1.00 74.31 199 ASN A O 1
ATOM 1584 N N . ILE A 1 200 ? 12.787 0.493 -32.670 1.00 73.25 200 ILE A N 1
ATOM 1585 C CA . ILE A 1 200 ? 12.627 -0.760 -31.907 1.00 73.25 200 ILE A CA 1
ATOM 1586 C C . ILE A 1 200 ? 11.714 -0.523 -30.703 1.00 73.25 200 ILE A C 1
ATOM 1588 O O . ILE A 1 200 ? 10.811 -1.312 -30.426 1.00 73.25 200 ILE A O 1
ATOM 1592 N N . LEU A 1 201 ? 11.927 0.595 -30.006 1.00 73.62 201 LEU A N 1
ATOM 1593 C CA . LEU A 1 201 ? 11.112 0.956 -28.857 1.00 73.62 201 LEU A CA 1
ATOM 1594 C C . LEU A 1 201 ? 9.659 1.261 -29.258 1.00 73.62 201 LEU A C 1
ATOM 1596 O O . LEU A 1 201 ? 8.735 0.822 -28.578 1.00 73.62 201 LEU A O 1
ATOM 1600 N N . GLN A 1 202 ? 9.443 1.995 -30.352 1.00 77.38 202 GLN A N 1
ATOM 1601 C CA . GLN A 1 202 ? 8.102 2.310 -30.854 1.00 77.38 202 GLN A CA 1
ATOM 1602 C C . GLN A 1 202 ? 7.338 1.061 -31.300 1.00 77.38 202 GLN A C 1
ATOM 1604 O O . GLN A 1 202 ? 6.160 0.931 -30.969 1.00 77.38 202 GLN A O 1
ATOM 1609 N N . GLU A 1 203 ? 7.994 0.142 -32.010 1.00 78.31 203 GLU A N 1
ATOM 1610 C CA . GLU A 1 203 ? 7.417 -1.146 -32.407 1.00 78.31 203 GLU A CA 1
ATOM 1611 C C . GLU A 1 203 ? 7.032 -1.970 -31.175 1.00 78.31 203 GLU A C 1
ATOM 1613 O O . GLU A 1 203 ? 5.880 -2.377 -31.053 1.00 78.31 203 GLU A O 1
ATOM 1618 N N . ALA A 1 204 ? 7.943 -2.125 -30.209 1.00 75.06 204 ALA A N 1
ATOM 1619 C CA . ALA A 1 204 ? 7.675 -2.878 -28.984 1.00 75.06 204 ALA A CA 1
ATOM 1620 C C . ALA A 1 204 ? 6.540 -2.262 -28.146 1.00 75.06 204 ALA A C 1
ATOM 1622 O O . ALA A 1 204 ? 5.716 -2.986 -27.587 1.00 75.06 204 ALA A O 1
ATOM 1623 N N . ILE A 1 205 ? 6.458 -0.929 -28.063 1.00 79.25 205 ILE A N 1
ATOM 1624 C CA . ILE A 1 205 ? 5.352 -0.244 -27.382 1.00 79.25 205 ILE A CA 1
ATOM 1625 C C . ILE A 1 205 ? 4.031 -0.490 -28.119 1.00 79.25 205 ILE A C 1
ATOM 1627 O O . ILE A 1 205 ? 3.043 -0.831 -27.473 1.00 79.25 205 ILE A O 1
ATOM 1631 N N . ARG A 1 206 ? 4.000 -0.363 -29.450 1.00 81.50 206 ARG A N 1
ATOM 1632 C CA . ARG A 1 206 ? 2.784 -0.604 -30.243 1.00 81.50 206 ARG A CA 1
ATOM 1633 C C . ARG A 1 206 ? 2.319 -2.057 -30.180 1.00 81.50 206 ARG A C 1
ATOM 1635 O O . ARG A 1 206 ? 1.124 -2.279 -30.050 1.00 81.50 206 ARG A O 1
ATOM 1642 N N . GLU A 1 207 ? 3.232 -3.024 -30.220 1.00 78.19 207 GLU A N 1
ATOM 1643 C CA . GLU A 1 207 ? 2.902 -4.453 -30.098 1.00 78.19 207 GLU A CA 1
ATOM 1644 C C . GLU A 1 207 ? 2.308 -4.787 -28.719 1.00 78.19 207 GLU A C 1
ATOM 1646 O O . GLU A 1 207 ? 1.333 -5.529 -28.622 1.00 78.19 207 GLU A O 1
ATOM 1651 N N . ASN A 1 208 ? 2.878 -4.235 -27.643 1.00 76.56 208 ASN A N 1
ATOM 1652 C CA . ASN A 1 208 ? 2.515 -4.616 -26.277 1.00 76.56 208 ASN A CA 1
ATOM 1653 C C . ASN A 1 208 ? 1.330 -3.823 -25.705 1.00 76.56 208 ASN A C 1
ATOM 1655 O O . ASN A 1 208 ? 0.522 -4.372 -24.944 1.00 76.56 208 ASN A O 1
ATOM 1659 N N . ILE A 1 209 ? 1.259 -2.532 -26.040 1.00 78.06 209 ILE A N 1
ATOM 1660 C CA . ILE A 1 209 ? 0.256 -1.592 -25.536 1.00 78.06 209 ILE A CA 1
ATOM 1661 C C . ILE A 1 209 ? -0.847 -1.381 -26.572 1.00 78.06 209 ILE A C 1
ATOM 1663 O O . ILE A 1 209 ? -2.008 -1.382 -26.200 1.00 78.06 209 ILE A O 1
ATOM 1667 N N . GLY A 1 210 ? -0.534 -1.259 -27.860 1.00 76.62 210 GLY A N 1
ATOM 1668 C CA . GLY A 1 210 ? -1.500 -0.824 -28.873 1.00 76.62 210 GLY A CA 1
ATOM 1669 C C . GLY A 1 210 ? -1.768 0.685 -28.823 1.00 76.62 210 GLY A C 1
ATOM 1670 O O . GLY A 1 210 ? -1.052 1.441 -28.163 1.00 76.62 210 GLY A O 1
ATOM 1671 N N . ASP A 1 211 ? -2.813 1.139 -29.518 1.00 75.56 211 ASP A N 1
ATOM 1672 C CA . ASP A 1 211 ? -3.144 2.565 -29.674 1.00 75.56 211 ASP A CA 1
ATOM 1673 C C . ASP A 1 211 ? -4.042 3.099 -28.539 1.00 75.56 211 ASP A C 1
ATOM 1675 O O . ASP A 1 211 ? -5.075 3.735 -28.767 1.00 75.56 211 ASP A O 1
ATOM 1679 N N . TYR A 1 212 ? -3.666 2.840 -27.283 1.00 70.81 212 TYR A N 1
ATOM 1680 C CA . TYR A 1 212 ? -4.394 3.381 -26.134 1.00 70.81 212 TYR A CA 1
ATOM 1681 C C . TYR A 1 212 ? -4.005 4.828 -25.832 1.00 70.81 212 TYR A C 1
ATOM 1683 O O . TYR A 1 212 ? -2.831 5.197 -25.774 1.00 70.81 212 TYR A O 1
ATOM 1691 N N . THR A 1 213 ? -5.012 5.649 -25.536 1.00 74.75 213 THR A N 1
ATOM 1692 C CA . THR A 1 213 ? -4.803 6.984 -24.969 1.00 74.75 213 THR A CA 1
ATOM 1693 C C . THR A 1 213 ? -4.700 6.912 -23.444 1.00 74.75 213 THR A C 1
ATOM 1695 O O . THR A 1 213 ? -5.233 6.006 -22.798 1.00 74.75 213 THR A O 1
ATOM 1698 N N . PHE A 1 214 ? -4.056 7.911 -22.830 1.00 65.00 214 PHE A N 1
ATOM 1699 C CA . PHE A 1 214 ? -3.927 8.001 -21.368 1.00 65.00 214 PHE A CA 1
ATOM 1700 C C . PHE A 1 214 ? -5.274 7.913 -20.631 1.00 65.00 214 PHE A C 1
ATOM 1702 O O . PHE A 1 214 ? -5.353 7.303 -19.565 1.00 65.00 214 PHE A O 1
ATOM 1709 N N . GLN A 1 215 ? -6.340 8.476 -21.205 1.00 60.31 215 GLN A N 1
ATOM 1710 C CA . GLN A 1 215 ? -7.679 8.463 -20.611 1.00 60.31 215 GLN A CA 1
ATOM 1711 C C . GLN A 1 215 ? -8.284 7.050 -20.547 1.00 60.31 215 GLN A C 1
ATOM 1713 O O . GLN A 1 215 ? -8.957 6.705 -19.571 1.00 60.31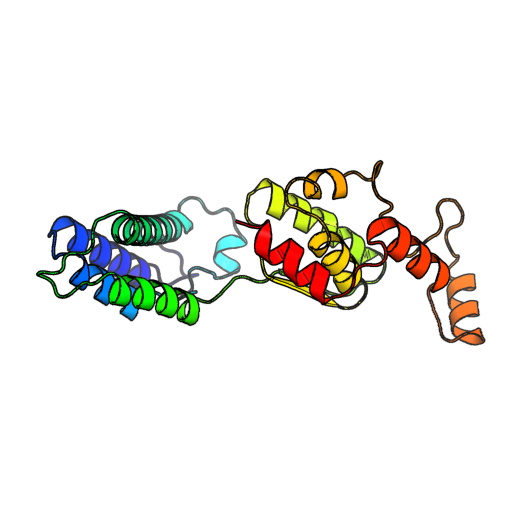 215 GLN A O 1
ATOM 1718 N N . VAL A 1 216 ? -8.009 6.213 -21.550 1.00 59.31 216 VAL A N 1
ATOM 1719 C CA . VAL A 1 216 ? -8.463 4.815 -21.577 1.00 59.31 216 VAL A CA 1
ATOM 1720 C C . VAL A 1 216 ? -7.706 3.986 -20.532 1.00 59.31 216 VAL A C 1
ATOM 1722 O O . VAL A 1 216 ? -8.328 3.234 -19.784 1.00 59.31 216 VAL A O 1
ATOM 1725 N N . ASN A 1 217 ? -6.400 4.219 -20.367 1.00 57.03 217 ASN A N 1
ATOM 1726 C CA . ASN A 1 217 ? -5.572 3.526 -19.365 1.00 57.03 217 ASN A CA 1
ATOM 1727 C C . ASN A 1 217 ? -5.986 3.829 -17.917 1.00 57.03 217 ASN A C 1
ATOM 1729 O O . ASN A 1 217 ? -6.022 2.941 -17.060 1.00 57.03 217 ASN A O 1
ATOM 1733 N N . LEU A 1 218 ? -6.345 5.083 -17.632 1.00 56.06 218 LEU A N 1
ATOM 1734 C CA . LEU A 1 218 ? -6.913 5.464 -16.337 1.00 56.06 218 LEU A CA 1
ATOM 1735 C C . LEU A 1 218 ? -8.248 4.754 -16.072 1.00 56.06 218 LEU A C 1
ATOM 1737 O O . LEU A 1 218 ? -8.519 4.369 -14.939 1.00 56.06 218 LEU A O 1
ATOM 1741 N N . SER A 1 219 ? -9.059 4.536 -17.107 1.00 51.44 219 SER A N 1
ATOM 1742 C CA . SER A 1 219 ? -10.371 3.897 -16.969 1.00 51.44 219 SER A CA 1
ATOM 1743 C C . SER A 1 219 ? -10.259 2.384 -16.731 1.00 51.44 219 SER A C 1
ATOM 1745 O O . SER A 1 219 ? -10.875 1.885 -15.790 1.00 51.44 219 SER A O 1
ATOM 1747 N N . CYS A 1 220 ? -9.417 1.668 -17.492 1.00 52.84 220 CYS A N 1
ATOM 1748 C CA . CYS A 1 220 ? -9.162 0.233 -17.276 1.00 52.84 220 CYS A CA 1
ATOM 1749 C C . CYS A 1 220 ? -8.603 -0.045 -15.874 1.00 52.84 220 CYS A C 1
ATOM 1751 O O . CYS A 1 220 ? -9.151 -0.862 -15.138 1.00 52.84 220 CYS A O 1
ATOM 1753 N N . SER A 1 221 ? -7.567 0.690 -15.457 1.00 52.78 221 SER A N 1
ATOM 1754 C CA . SER A 1 221 ? -6.939 0.486 -14.142 1.00 52.78 221 SER A CA 1
ATOM 1755 C C . SER A 1 221 ? -7.846 0.836 -12.952 1.00 52.78 221 SER A C 1
ATOM 1757 O O . SER A 1 221 ? -7.706 0.244 -11.879 1.00 52.78 221 SER A O 1
ATOM 1759 N N . MET A 1 222 ? -8.787 1.776 -13.113 1.00 49.91 222 MET A N 1
ATOM 1760 C CA . MET A 1 222 ? -9.735 2.140 -12.054 1.00 49.91 222 MET A CA 1
ATOM 1761 C C . MET A 1 222 ? -10.900 1.157 -11.906 1.00 49.91 222 MET A C 1
ATOM 1763 O O . MET A 1 222 ? -11.373 0.990 -10.780 1.00 49.91 222 MET A O 1
ATOM 1767 N N . LEU A 1 223 ? -11.350 0.533 -13.000 1.00 40.34 223 LEU A N 1
ATOM 1768 C CA . LEU A 1 223 ? -12.525 -0.345 -13.023 1.00 40.34 223 LEU A CA 1
ATOM 1769 C C . LEU A 1 223 ? -12.215 -1.791 -12.629 1.00 40.34 223 LEU A C 1
ATOM 1771 O O . LEU A 1 223 ? -13.077 -2.440 -12.043 1.00 40.34 223 LEU A O 1
ATOM 1775 N N . THR A 1 224 ? -11.016 -2.297 -12.927 1.00 42.91 224 THR A N 1
ATOM 1776 C CA . THR A 1 224 ? -10.726 -3.728 -12.743 1.00 42.91 224 THR A CA 1
ATOM 1777 C C . THR A 1 224 ? -9.976 -4.056 -11.463 1.00 42.91 224 THR A C 1
ATOM 1779 O O . THR A 1 224 ? -9.998 -5.211 -11.073 1.00 42.91 224 THR A O 1
ATOM 1782 N N . ARG A 1 225 ? -9.318 -3.089 -10.804 1.00 52.47 225 ARG A N 1
ATOM 1783 C CA . ARG A 1 225 ? -8.489 -3.374 -9.621 1.00 52.47 225 ARG A CA 1
ATOM 1784 C C . ARG A 1 225 ? -9.247 -3.199 -8.311 1.00 52.47 225 ARG A C 1
ATOM 1786 O O . ARG A 1 225 ? -9.601 -2.061 -7.973 1.00 52.47 225 ARG A O 1
ATOM 1793 N N . LYS A 1 226 ? -9.490 -4.313 -7.608 1.00 42.41 226 LYS A N 1
ATOM 1794 C CA . LYS A 1 226 ? -10.134 -4.329 -6.282 1.00 42.41 226 LYS A CA 1
ATOM 1795 C C . LYS A 1 226 ? -9.264 -3.626 -5.239 1.00 42.41 226 LYS A C 1
ATOM 1797 O O . LYS A 1 226 ? -8.049 -3.898 -5.172 1.00 42.41 226 LYS A O 1
#

Organism: Rhizopus delemar (strain RA 99-880 / ATCC MYA-4621 / FGSC 9543 / NRRL 43880) (NCBI:txid246409)

InterPro domains:
  IPR002641 Patatin-like phospholipase domain [PF01734] (109-215)
  IPR002641 Patatin-like phospholipase domain [PS51635] (109-226)
  IPR016035 Acyl transferase/acyl hydrolase/lysophospholipase [SSF52151] (104-215)
  IPR021771 Triacylglycerol lipase, N-terminal [PF11815] (3-102)
  IPR050301 Neuropathy target esterase [PTHR14226] (2-225)

Sequence (226 aa):
MDSPDYDWELIKARLDQLREIRKLNKGQAAMIFALRTSLARNLGDMGNTKLYSYARVGTKKLTSDYIEEVVKQLNWICDEPADVAEGLDLKTKHDFFMNIRQSFGRTALLLSGGGTLGLNHIGVIKCLYEHNLLPRIISGASSGSIMASFVCTKTEDELPNTFDPCLYRHEYFERKGQPDSPLTRLHRLLTQGQVFDVNILQEAIRENIGDYTFQVNLSCSMLTRK